Protein AF-A0CGK5-F1 (afdb_monomer_lite)

Organism: Paramecium tetraurelia (NCBI:txid5888)

pLDDT: mean 77.81, std 13.16, range [43.47, 93.69]

Secondary structure (DSSP, 8-state):
--HHHHHHHHB-GGGGGGGTTHHHH--HHHHHHHHHHHHHHHTTT-PPPPPPPHHHHHHHHHHTT---HHHHHHHHHHHHH--HHHHHTSGGGGGSPPS--GGGTS-GGGSGGGTTB-HHHHHHHHHHHHT---HHHHHHHHHHHHHHHHHHHHHS----HHHHH--SS--HHHHS---HHHHHHHHHTTS--HHHHHHHHHHHHHHHHHHHHHHTSHHHHHHHHHTT----

Sequence (232 aa):
MEPFAILTNIIKPEYLNYYRDWIYIASEKEARGLQLIGAIYKHKGRKLFRAKPPTVQLQELTDQQELDFKKAEEMHRKNQTSTTYGTEFGYLQKLLKPQNNVFKFKKCSELEFAQPLNDLAKLFLDNWIEMNDELEFQELVLNCLRALFSRFKAQLVPKTEMKVKYEYKPDWKLSNPIRVDKAGTDINAYKTNYNAIFKQRLKQEQIKQKIAELDGTDFAKALTIHKSFKIN

Foldseek 3Di:
DDLLVLCVQWFDPVCSVLCPCVCVVPDPLLSVLSVLLSVLLVVLLPDADDDDPVVVVVVVVVVVVPPDVVVVVVVVVVVVVDDPCCCPPNPVVVVDDDPDDPLVPDQPVVDLLCVRTDPSSSSSRRSNSVVPHDPSSVVSNVVNSVSSSVSVVVPPDDDPPCRVPDPVPPPPVVPPPPPPVVVVVVVVVPPDPVVVVVVVVVVVVVVVVVVVVVCPDVVVVVVVVVVPDPDD

Structure (mmCIF, N/CA/C/O backbone):
data_AF-A0CGK5-F1
#
_entry.id   AF-A0CGK5-F1
#
loop_
_atom_site.group_PDB
_atom_site.id
_atom_site.type_symbol
_atom_site.label_atom_id
_atom_site.label_alt_id
_atom_site.label_comp_id
_atom_site.label_asym_id
_atom_site.label_entity_id
_atom_site.label_seq_id
_atom_site.pdbx_PDB_ins_code
_atom_site.Cartn_x
_atom_site.Cartn_y
_atom_site.Cartn_z
_atom_site.occupancy
_atom_site.B_iso_or_equiv
_atom_site.auth_seq_id
_atom_site.auth_comp_id
_atom_site.auth_asym_id
_atom_site.auth_atom_id
_atom_site.pdbx_PDB_model_num
ATOM 1 N N . MET A 1 1 ? 20.507 -6.221 0.824 1.00 59.53 1 MET A N 1
ATOM 2 C CA . MET A 1 1 ? 19.973 -6.739 -0.454 1.00 59.53 1 MET A CA 1
ATOM 3 C C . MET A 1 1 ? 19.802 -5.520 -1.332 1.00 59.53 1 MET A C 1
ATOM 5 O O . MET A 1 1 ? 19.186 -4.572 -0.860 1.00 59.53 1 MET A O 1
ATOM 9 N N . GLU A 1 2 ? 20.421 -5.500 -2.510 1.00 82.81 2 GLU A N 1
ATOM 10 C CA . GLU A 1 2 ? 20.390 -4.329 -3.395 1.00 82.81 2 GLU A CA 1
ATOM 11 C C . GLU A 1 2 ? 18.939 -3.932 -3.736 1.00 82.81 2 GLU A C 1
ATOM 13 O O . GLU A 1 2 ? 18.150 -4.821 -4.082 1.00 82.81 2 GLU A O 1
ATOM 18 N N . PRO A 1 3 ? 18.556 -2.638 -3.661 1.00 83.06 3 PRO A N 1
ATOM 19 C CA . PRO A 1 3 ? 17.186 -2.184 -3.929 1.00 83.06 3 PRO A CA 1
ATOM 20 C C . PRO A 1 3 ? 16.651 -2.635 -5.294 1.00 83.06 3 PRO A C 1
ATOM 22 O O . PRO A 1 3 ? 15.498 -3.047 -5.417 1.00 83.06 3 PRO A O 1
ATOM 25 N N . PHE A 1 4 ? 17.512 -2.644 -6.313 1.00 86.50 4 PHE A N 1
ATOM 26 C CA . PHE A 1 4 ? 17.148 -3.081 -7.661 1.00 86.50 4 PHE A CA 1
ATOM 27 C C . PHE A 1 4 ? 16.850 -4.587 -7.746 1.00 86.50 4 PHE A C 1
ATOM 29 O O . PHE A 1 4 ? 15.922 -5.009 -8.440 1.00 86.50 4 PHE A O 1
ATOM 36 N N . ALA A 1 5 ? 17.581 -5.410 -6.989 1.00 88.75 5 ALA A N 1
ATOM 37 C CA . ALA A 1 5 ? 17.328 -6.848 -6.921 1.00 88.75 5 ALA A CA 1
ATOM 38 C C . ALA A 1 5 ? 15.973 -7.147 -6.261 1.00 88.75 5 ALA A C 1
ATOM 40 O O . ALA A 1 5 ? 15.260 -8.057 -6.681 1.00 88.75 5 ALA A O 1
ATOM 41 N N . ILE A 1 6 ? 15.590 -6.355 -5.254 1.00 89.25 6 ILE A N 1
ATOM 42 C CA . I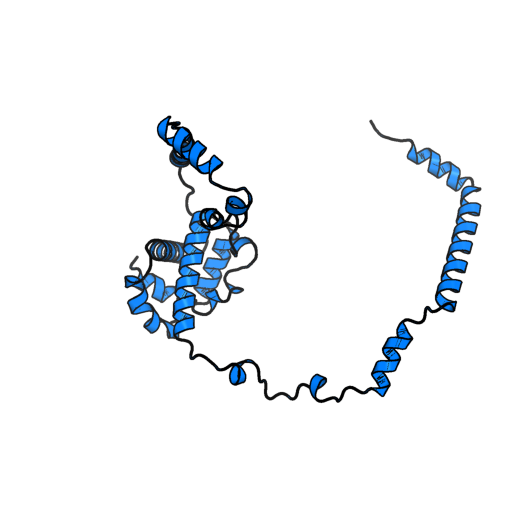LE A 1 6 ? 14.279 -6.455 -4.604 1.00 89.25 6 ILE A CA 1
ATOM 43 C C . ILE A 1 6 ? 13.163 -6.147 -5.615 1.00 89.25 6 ILE A C 1
ATOM 45 O O . ILE A 1 6 ? 12.243 -6.950 -5.765 1.00 89.25 6 ILE A O 1
ATOM 49 N N . LEU A 1 7 ? 13.277 -5.042 -6.362 1.00 89.50 7 LEU A N 1
ATOM 50 C CA . LEU A 1 7 ? 12.295 -4.659 -7.386 1.00 89.50 7 LEU A CA 1
ATOM 51 C C . LEU A 1 7 ? 12.143 -5.723 -8.478 1.00 89.50 7 LEU A C 1
ATOM 53 O O . LEU A 1 7 ? 11.021 -6.035 -8.867 1.00 89.50 7 LEU A O 1
ATOM 57 N N . THR A 1 8 ? 13.250 -6.329 -8.908 1.00 90.56 8 THR A N 1
ATOM 58 C CA . THR A 1 8 ? 13.248 -7.396 -9.924 1.00 90.56 8 THR A CA 1
ATOM 59 C C . THR A 1 8 ? 12.466 -8.633 -9.493 1.00 90.56 8 THR A C 1
ATOM 61 O O . THR A 1 8 ? 11.821 -9.271 -10.318 1.00 90.56 8 THR A O 1
ATOM 64 N N . ASN A 1 9 ?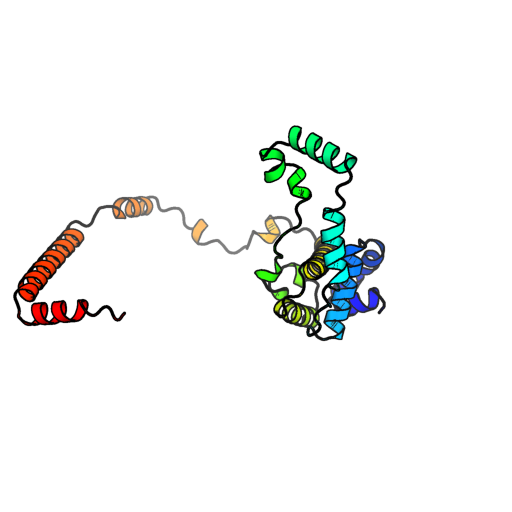 12.471 -8.956 -8.200 1.00 89.81 9 ASN A N 1
ATOM 65 C CA . ASN A 1 9 ? 11.721 -10.097 -7.674 1.00 89.81 9 ASN A CA 1
ATOM 66 C C . ASN A 1 9 ? 10.225 -9.799 -7.482 1.00 89.81 9 ASN A C 1
ATOM 68 O O . ASN A 1 9 ? 9.397 -10.709 -7.526 1.00 89.81 9 ASN A O 1
ATOM 72 N N . ILE A 1 10 ? 9.882 -8.536 -7.222 1.00 91.62 10 ILE A N 1
ATOM 73 C CA . ILE A 1 10 ? 8.528 -8.122 -6.836 1.00 91.62 10 ILE A CA 1
ATOM 74 C C . ILE A 1 10 ? 7.689 -7.711 -8.045 1.00 91.62 10 ILE A C 1
ATOM 76 O O . ILE A 1 10 ? 6.487 -7.973 -8.067 1.00 91.62 10 ILE A O 1
ATOM 80 N N . ILE A 1 11 ? 8.292 -7.041 -9.024 1.00 92.81 11 ILE A N 1
ATOM 81 C CA . ILE A 1 11 ? 7.598 -6.439 -10.165 1.00 92.81 11 ILE A CA 1
ATOM 82 C C . ILE A 1 11 ? 7.600 -7.414 -11.339 1.00 92.81 11 ILE A C 1
ATOM 84 O O . ILE A 1 11 ? 8.542 -8.181 -11.533 1.00 92.81 11 ILE A O 1
ATOM 88 N N . LYS A 1 12 ? 6.538 -7.385 -12.148 1.00 91.75 12 LYS A N 1
ATOM 89 C CA . LYS A 1 12 ? 6.499 -8.149 -13.398 1.00 91.75 12 LYS A CA 1
ATOM 90 C C . LYS A 1 12 ? 7.636 -7.719 -14.341 1.00 91.75 12 LYS A C 1
ATOM 92 O O . LYS A 1 12 ? 7.884 -6.520 -14.486 1.00 91.75 12 LYS A O 1
ATOM 97 N N . PRO A 1 13 ? 8.286 -8.660 -15.049 1.00 88.75 13 PRO A N 1
ATOM 98 C CA . PRO A 1 13 ? 9.440 -8.354 -15.898 1.00 88.75 13 PRO A CA 1
ATOM 99 C C . PRO A 1 13 ? 9.116 -7.347 -17.014 1.00 88.75 13 PRO A C 1
ATOM 101 O O . PRO A 1 13 ? 9.966 -6.541 -17.378 1.00 88.75 13 PRO A O 1
ATOM 104 N N . GLU A 1 14 ? 7.869 -7.333 -17.493 1.00 89.19 14 GLU A N 1
ATOM 105 C CA . GLU A 1 14 ? 7.349 -6.401 -18.506 1.00 89.19 14 GLU A CA 1
ATOM 106 C C . GLU A 1 14 ? 7.508 -4.926 -18.116 1.00 89.19 14 GLU A C 1
ATOM 108 O O . GLU A 1 14 ? 7.736 -4.073 -18.972 1.00 89.19 14 GLU A O 1
ATOM 113 N N . TYR A 1 15 ? 7.400 -4.615 -16.822 1.00 87.94 15 TYR A N 1
ATOM 114 C CA . TYR A 1 15 ? 7.368 -3.239 -16.327 1.00 87.94 15 TYR A CA 1
ATOM 115 C C . TYR A 1 15 ? 8.693 -2.791 -15.715 1.00 87.94 15 TYR A C 1
ATOM 117 O O . TYR A 1 15 ? 8.834 -1.625 -15.358 1.00 87.94 15 TYR A O 1
ATOM 125 N N . LEU A 1 16 ? 9.685 -3.682 -15.613 1.00 88.19 16 LEU A N 1
ATOM 126 C CA . LEU A 1 16 ? 10.941 -3.437 -14.901 1.00 88.19 16 LEU A CA 1
ATOM 127 C C . LEU A 1 16 ? 11.700 -2.201 -15.414 1.00 88.19 16 LEU A C 1
ATOM 129 O O . LEU A 1 16 ? 12.299 -1.457 -14.636 1.00 88.19 16 LEU A O 1
ATOM 133 N N . ASN A 1 17 ? 11.646 -1.955 -16.725 1.00 87.12 17 ASN A N 1
ATOM 134 C CA . ASN A 1 17 ? 12.317 -0.817 -17.354 1.00 87.12 17 ASN A CA 1
ATOM 135 C C . ASN A 1 17 ? 11.833 0.536 -16.806 1.00 87.12 17 ASN A C 1
ATOM 137 O O . ASN A 1 17 ? 12.614 1.482 -16.773 1.00 87.12 17 ASN A O 1
ATOM 141 N N . TYR A 1 18 ? 10.591 0.611 -16.321 1.00 85.94 18 TYR A N 1
ATOM 142 C CA . TYR A 1 18 ? 9.975 1.833 -15.798 1.00 85.94 18 TYR A CA 1
ATOM 143 C C . TYR A 1 18 ? 10.392 2.188 -14.366 1.00 85.94 18 TYR A C 1
ATOM 145 O O . TYR A 1 18 ? 9.991 3.234 -13.865 1.00 85.94 18 TYR A O 1
ATOM 153 N N . TYR A 1 19 ? 11.155 1.319 -13.699 1.00 88.94 19 TYR A N 1
ATOM 154 C CA . TYR A 1 19 ? 11.535 1.482 -12.292 1.00 88.94 19 TYR A CA 1
ATOM 155 C C . TYR A 1 19 ? 13.036 1.713 -12.086 1.00 88.94 19 TYR A C 1
ATOM 157 O O . TYR A 1 19 ? 13.492 1.776 -10.944 1.00 88.94 19 TYR A O 1
ATOM 165 N N . ARG A 1 20 ? 13.823 1.841 -13.164 1.00 85.38 20 ARG A N 1
ATOM 166 C CA . ARG A 1 20 ? 15.280 2.051 -13.075 1.00 85.38 20 ARG A CA 1
ATOM 167 C C . ARG A 1 20 ? 15.641 3.373 -12.393 1.00 85.38 20 ARG A C 1
ATOM 169 O O . ARG A 1 20 ? 16.567 3.416 -11.594 1.00 85.38 20 ARG A O 1
ATOM 176 N N . ASP A 1 21 ? 14.901 4.430 -12.702 1.00 87.75 21 ASP A N 1
ATOM 177 C CA . ASP A 1 21 ? 15.052 5.774 -12.137 1.00 87.75 21 ASP A CA 1
ATOM 178 C C . ASP A 1 21 ? 14.377 5.918 -10.764 1.00 87.75 21 ASP A C 1
ATOM 180 O O . ASP A 1 21 ? 14.805 6.730 -9.944 1.00 87.75 21 ASP A O 1
ATOM 184 N N . TRP A 1 22 ? 13.352 5.105 -10.482 1.00 88.62 22 TRP A N 1
ATOM 185 C CA . TRP A 1 22 ? 12.572 5.184 -9.244 1.00 88.62 22 TRP A CA 1
ATOM 186 C C . TRP A 1 22 ? 13.435 5.081 -7.984 1.00 88.62 22 TRP A C 1
ATOM 188 O O . TRP A 1 22 ? 13.184 5.807 -7.029 1.00 88.62 22 TRP A O 1
ATOM 198 N N . ILE A 1 23 ? 14.483 4.251 -7.993 1.00 85.31 23 ILE A N 1
ATOM 199 C CA . ILE A 1 23 ? 15.387 4.075 -6.842 1.00 85.31 23 ILE A CA 1
ATOM 200 C C . ILE A 1 23 ? 16.026 5.402 -6.410 1.00 85.31 23 ILE A C 1
ATOM 202 O O . ILE A 1 23 ? 16.209 5.625 -5.218 1.00 85.31 23 ILE A O 1
ATOM 206 N N . TYR A 1 24 ? 16.340 6.283 -7.361 1.00 86.94 24 TYR A N 1
ATOM 207 C CA . TYR A 1 24 ? 16.986 7.568 -7.086 1.00 86.94 24 TYR A CA 1
ATOM 208 C C . TYR A 1 24 ? 15.996 8.656 -6.666 1.00 86.94 24 TYR A C 1
ATOM 210 O O . TYR A 1 24 ? 16.386 9.634 -6.037 1.00 86.94 24 TYR A O 1
ATOM 218 N N . ILE A 1 25 ? 14.722 8.498 -7.030 1.00 88.50 25 ILE A N 1
ATOM 219 C CA . ILE A 1 25 ? 13.664 9.489 -6.785 1.00 88.50 25 ILE A CA 1
ATOM 220 C C . ILE A 1 25 ? 12.851 9.135 -5.529 1.00 88.50 25 ILE A C 1
ATOM 222 O O . ILE A 1 25 ? 12.156 9.990 -4.982 1.00 88.50 25 ILE A O 1
ATOM 226 N N . ALA A 1 26 ? 12.922 7.882 -5.074 1.00 88.44 26 ALA A N 1
ATOM 227 C CA . ALA A 1 26 ? 12.152 7.383 -3.948 1.00 88.44 26 ALA A CA 1
ATOM 228 C C . ALA A 1 26 ? 12.419 8.187 -2.668 1.00 88.44 26 ALA A C 1
ATOM 230 O O . ALA A 1 26 ? 13.562 8.450 -2.288 1.00 88.44 26 ALA A O 1
ATOM 231 N N . SER A 1 27 ? 11.341 8.533 -1.964 1.00 91.00 27 SER A N 1
ATOM 232 C CA . SER A 1 27 ? 11.434 9.134 -0.634 1.00 91.00 27 SER A CA 1
ATOM 233 C C . SER A 1 27 ? 12.058 8.146 0.355 1.00 91.00 27 SER A C 1
ATOM 235 O O . SER A 1 27 ? 11.911 6.932 0.216 1.00 91.00 27 SER A O 1
ATOM 237 N N . GLU A 1 28 ? 12.680 8.642 1.425 1.00 89.50 28 GLU A N 1
ATOM 238 C CA . GLU A 1 28 ? 13.256 7.793 2.474 1.00 89.50 28 GLU A CA 1
ATOM 239 C C . GLU A 1 28 ? 12.236 6.780 3.031 1.00 89.50 28 GLU A C 1
ATOM 241 O O . GLU A 1 28 ? 12.553 5.607 3.241 1.00 89.50 28 GLU A O 1
ATOM 246 N N . LYS A 1 29 ? 10.976 7.202 3.200 1.00 88.94 29 LYS A N 1
ATOM 247 C CA . LYS A 1 29 ? 9.885 6.322 3.650 1.00 88.94 29 LYS A CA 1
ATOM 248 C C . LYS A 1 29 ? 9.579 5.215 2.639 1.00 88.94 29 LYS A C 1
ATOM 250 O O . LYS A 1 29 ? 9.329 4.078 3.030 1.00 88.94 29 LYS A O 1
ATOM 255 N N . GLU A 1 30 ? 9.618 5.533 1.349 1.00 90.56 30 GLU A N 1
ATOM 256 C CA . GLU A 1 30 ? 9.364 4.583 0.262 1.00 90.56 30 GLU A CA 1
ATOM 257 C C . GLU A 1 30 ? 10.518 3.587 0.117 1.00 90.56 30 GLU A C 1
ATOM 259 O O . GLU A 1 30 ? 10.277 2.394 -0.061 1.00 90.56 30 GLU A O 1
ATOM 264 N N . ALA A 1 31 ? 11.761 4.052 0.266 1.00 90.69 31 ALA A N 1
ATOM 265 C CA . ALA A 1 31 ? 12.952 3.211 0.263 1.00 90.69 31 ALA A CA 1
ATOM 266 C C . ALA A 1 31 ? 12.957 2.230 1.448 1.00 90.69 31 ALA A C 1
ATOM 268 O O . ALA A 1 31 ? 13.212 1.036 1.266 1.00 90.69 31 ALA A O 1
ATOM 269 N N . ARG A 1 32 ? 12.597 2.697 2.654 1.00 90.81 32 ARG A N 1
ATOM 270 C CA . ARG A 1 32 ? 12.391 1.829 3.828 1.00 90.81 32 ARG A CA 1
ATOM 271 C C . ARG A 1 32 ? 11.257 0.829 3.591 1.00 90.81 32 ARG A C 1
ATOM 273 O O . ARG A 1 32 ? 11.418 -0.355 3.880 1.00 90.81 32 ARG A O 1
ATOM 280 N N . GLY A 1 33 ? 10.145 1.272 3.001 1.00 91.38 33 GLY A N 1
ATOM 281 C CA . GLY A 1 33 ? 9.045 0.396 2.594 1.00 91.38 33 GLY A CA 1
ATOM 282 C C . GLY A 1 33 ? 9.494 -0.705 1.629 1.00 91.38 33 GLY A C 1
ATOM 283 O O . GLY A 1 33 ? 9.161 -1.869 1.835 1.00 91.38 33 GLY A O 1
ATOM 284 N N . LEU A 1 34 ? 10.333 -0.384 0.639 1.00 92.50 34 LEU A N 1
ATOM 285 C CA . LEU A 1 34 ? 10.880 -1.376 -0.292 1.00 92.50 34 LEU A CA 1
ATOM 286 C C . LEU A 1 34 ? 11.747 -2.421 0.425 1.00 92.50 34 LEU A C 1
ATOM 288 O O . LEU A 1 34 ? 11.652 -3.612 0.130 1.00 92.50 34 LEU A O 1
ATOM 292 N N . GLN A 1 35 ? 12.571 -2.001 1.387 1.00 91.69 35 GLN A N 1
ATOM 293 C CA . GLN A 1 35 ? 13.373 -2.926 2.193 1.00 91.69 35 GLN A CA 1
ATOM 294 C C . GLN A 1 35 ? 12.497 -3.872 3.023 1.00 91.69 35 GLN A C 1
ATOM 296 O O . GLN A 1 35 ? 12.798 -5.067 3.102 1.00 91.69 35 GLN A O 1
ATOM 301 N N . LEU A 1 36 ? 11.398 -3.366 3.595 1.00 91.62 36 LEU A N 1
ATOM 302 C CA . LEU A 1 36 ? 10.415 -4.190 4.302 1.00 91.62 36 LEU A CA 1
ATOM 303 C C . LEU A 1 36 ? 9.784 -5.213 3.357 1.00 91.62 36 LEU A C 1
ATOM 305 O O . LEU A 1 36 ? 9.778 -6.398 3.681 1.00 91.62 36 LEU A O 1
ATOM 309 N N . ILE A 1 37 ? 9.351 -4.803 2.161 1.00 91.94 37 ILE A N 1
ATOM 310 C CA . ILE A 1 37 ? 8.798 -5.735 1.166 1.00 91.94 37 ILE A CA 1
ATOM 311 C C . ILE A 1 37 ? 9.845 -6.783 0.760 1.00 91.94 37 ILE A C 1
ATOM 313 O O . ILE A 1 37 ? 9.531 -7.969 0.678 1.00 91.94 37 ILE A O 1
ATOM 317 N N . GLY A 1 38 ? 11.112 -6.394 0.589 1.00 90.81 38 GLY A N 1
ATOM 318 C CA . GLY A 1 38 ? 12.206 -7.334 0.335 1.00 90.81 38 GLY A CA 1
ATOM 319 C C . GLY A 1 38 ? 12.390 -8.360 1.461 1.00 90.81 38 GLY A C 1
ATOM 320 O O . GLY A 1 38 ? 12.605 -9.546 1.201 1.00 90.81 38 GLY A O 1
ATOM 321 N N . ALA A 1 39 ? 12.250 -7.939 2.720 1.00 90.62 39 ALA A N 1
ATOM 322 C CA . ALA A 1 39 ? 12.271 -8.845 3.864 1.00 90.62 39 ALA A CA 1
ATOM 323 C C . ALA A 1 39 ? 11.030 -9.756 3.905 1.00 90.62 39 ALA A C 1
ATOM 325 O O . ALA A 1 39 ? 11.180 -10.958 4.134 1.00 90.62 39 ALA A O 1
ATOM 326 N N . ILE A 1 40 ? 9.835 -9.229 3.627 1.00 90.75 40 ILE A N 1
ATOM 327 C CA . ILE A 1 40 ? 8.595 -10.015 3.510 1.00 90.75 40 ILE A CA 1
ATOM 328 C C . ILE A 1 40 ? 8.774 -11.105 2.450 1.00 90.75 40 ILE A C 1
ATOM 330 O O . ILE A 1 40 ? 8.513 -12.278 2.721 1.00 90.75 40 ILE A O 1
ATOM 334 N N . TYR A 1 41 ? 9.305 -10.744 1.281 1.00 90.81 41 TYR A N 1
ATOM 335 C CA . TYR A 1 41 ? 9.561 -11.668 0.181 1.00 90.81 41 TYR A CA 1
ATOM 336 C C . TYR A 1 41 ? 10.574 -12.754 0.569 1.00 90.81 41 TYR A C 1
ATOM 338 O O . TYR A 1 41 ? 10.317 -13.944 0.388 1.00 90.81 41 TYR A O 1
ATOM 346 N N . LYS A 1 42 ? 11.698 -12.372 1.196 1.00 91.19 42 LYS A N 1
ATOM 347 C CA . LYS A 1 42 ? 12.721 -13.315 1.684 1.00 91.19 42 LYS A CA 1
ATOM 348 C C . LYS A 1 42 ? 12.149 -14.338 2.671 1.00 91.19 42 LYS A C 1
ATOM 350 O O . LYS A 1 42 ? 12.538 -15.503 2.649 1.00 91.19 42 LYS A O 1
ATOM 355 N N . HIS A 1 43 ? 11.233 -13.905 3.534 1.00 90.88 43 HIS A N 1
ATOM 356 C CA . HIS A 1 43 ? 10.602 -14.744 4.551 1.00 90.88 43 HIS A CA 1
ATOM 357 C C . HIS A 1 43 ? 9.237 -15.310 4.117 1.00 90.88 43 HIS A C 1
ATOM 359 O O . HIS A 1 43 ? 8.504 -15.826 4.961 1.00 90.88 43 HIS A O 1
ATOM 365 N N . LYS A 1 44 ? 8.894 -15.239 2.820 1.00 88.75 44 LYS A N 1
ATOM 366 C CA . LYS A 1 44 ? 7.649 -15.775 2.234 1.00 88.75 44 LYS A CA 1
ATOM 367 C C . LYS A 1 44 ? 6.371 -15.306 2.949 1.00 88.75 44 LYS A C 1
ATOM 369 O O . LYS A 1 44 ? 5.417 -16.071 3.083 1.00 88.75 44 LYS A O 1
ATOM 374 N N . GLY A 1 45 ? 6.370 -14.075 3.460 1.00 82.62 45 GLY A N 1
ATOM 375 C CA . GLY A 1 45 ? 5.223 -13.503 4.168 1.00 82.62 45 GLY A CA 1
ATOM 376 C C . GLY A 1 45 ? 5.006 -14.010 5.594 1.00 82.62 45 GLY A C 1
ATOM 377 O O . GLY A 1 45 ? 3.905 -13.876 6.096 1.00 82.62 45 GLY A O 1
ATOM 378 N N . ARG A 1 46 ? 6.016 -14.606 6.252 1.00 86.06 46 ARG A N 1
ATOM 379 C CA . ARG A 1 46 ? 5.895 -15.172 7.620 1.00 86.06 46 ARG A CA 1
ATOM 380 C C . ARG A 1 46 ? 6.656 -14.411 8.706 1.00 86.06 46 ARG A C 1
ATOM 382 O O . ARG A 1 46 ? 6.815 -14.906 9.818 1.00 86.06 46 ARG A O 1
ATOM 389 N N . LYS A 1 47 ? 7.213 -13.246 8.377 1.00 82.19 47 LYS A N 1
ATOM 390 C CA . LYS A 1 47 ? 7.981 -12.436 9.324 1.00 82.19 47 LYS A CA 1
ATOM 391 C C . LYS A 1 47 ? 7.156 -11.265 9.839 1.00 82.19 47 LYS A C 1
ATOM 393 O O . LYS A 1 47 ? 6.803 -10.395 9.053 1.00 82.19 47 LYS A O 1
ATOM 398 N N . LEU A 1 48 ? 6.943 -11.240 11.149 1.00 81.56 48 LEU A N 1
ATOM 399 C CA . LEU A 1 48 ? 6.534 -10.046 11.880 1.00 81.56 48 LEU A CA 1
ATOM 400 C C . LEU A 1 48 ? 7.765 -9.187 12.167 1.00 81.56 48 LEU A C 1
ATOM 402 O O . LEU A 1 48 ? 8.825 -9.700 12.558 1.00 81.56 48 LEU A O 1
ATOM 406 N N . PHE A 1 49 ? 7.646 -7.888 11.936 1.00 82.12 49 PHE A N 1
ATOM 407 C CA . PHE A 1 49 ? 8.670 -6.934 12.319 1.00 82.12 49 PHE A CA 1
ATOM 408 C C . PHE A 1 49 ? 8.558 -6.662 13.823 1.00 82.12 49 PHE A C 1
ATOM 410 O O . PHE A 1 49 ? 7.485 -6.700 14.417 1.00 82.12 49 PHE A O 1
ATOM 417 N N . ARG A 1 50 ? 9.707 -6.511 14.494 1.00 75.56 50 ARG A N 1
ATOM 418 C CA . ARG A 1 50 ? 9.713 -6.305 15.946 1.00 75.56 50 ARG A CA 1
ATOM 419 C C . ARG A 1 50 ? 9.161 -4.915 16.237 1.00 75.56 50 ARG A C 1
ATOM 421 O O . ARG A 1 50 ? 9.700 -3.944 15.711 1.00 75.56 50 ARG A O 1
ATOM 428 N N . ALA A 1 51 ? 8.162 -4.852 17.112 1.00 67.62 51 ALA A N 1
ATOM 429 C CA . ALA A 1 51 ? 7.712 -3.601 17.700 1.00 67.62 51 ALA A CA 1
ATOM 430 C C . ALA A 1 51 ? 8.885 -2.8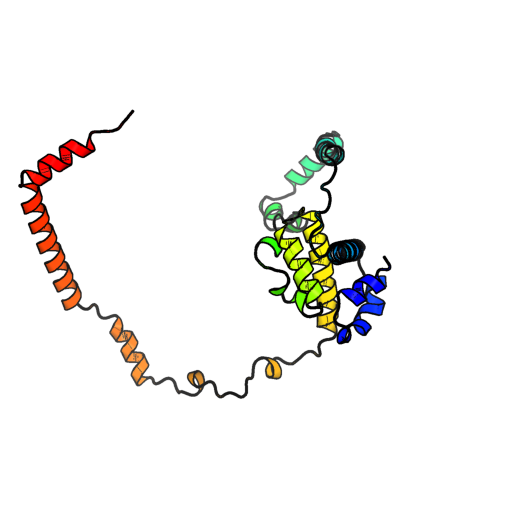82 18.383 1.00 67.62 51 ALA A C 1
ATOM 432 O O . ALA A 1 51 ? 9.847 -3.523 18.839 1.00 67.62 51 ALA A O 1
ATOM 433 N N . LYS A 1 52 ? 8.807 -1.549 18.451 1.00 70.56 52 LYS A N 1
ATOM 434 C CA . LYS A 1 52 ? 9.790 -0.737 19.182 1.00 70.56 52 LYS A CA 1
ATOM 435 C C . LYS A 1 52 ? 9.967 -1.300 20.601 1.00 70.56 52 LYS A C 1
ATOM 437 O O . LYS A 1 52 ? 8.973 -1.655 21.238 1.00 70.56 52 LYS A O 1
ATOM 442 N N . PRO A 1 53 ? 11.207 -1.408 21.111 1.00 70.38 53 PRO A N 1
ATOM 443 C CA . PRO A 1 53 ? 11.421 -1.902 22.462 1.00 70.38 53 PRO A CA 1
ATOM 444 C C . PRO A 1 53 ? 10.692 -0.998 23.474 1.00 70.38 53 PRO A C 1
ATOM 446 O O . PRO A 1 53 ? 10.596 0.212 23.241 1.00 70.38 53 PRO A O 1
ATOM 449 N N . PRO A 1 54 ? 10.216 -1.552 24.606 1.00 65.31 54 PRO A N 1
ATOM 450 C CA . PRO A 1 54 ? 9.412 -0.816 25.587 1.00 65.31 54 PRO A CA 1
ATOM 451 C C . PRO A 1 54 ? 10.072 0.479 26.070 1.00 65.31 54 PRO A C 1
ATOM 453 O O . PRO A 1 54 ? 9.393 1.458 26.348 1.00 65.31 54 PRO A O 1
ATOM 456 N N . THR A 1 55 ? 11.404 0.516 26.114 1.00 67.81 55 THR A N 1
ATOM 457 C CA . THR A 1 55 ? 12.204 1.695 26.466 1.00 67.81 55 THR A CA 1
ATOM 458 C C . THR A 1 55 ? 11.988 2.887 25.537 1.00 67.81 55 THR A C 1
ATOM 460 O O . THR A 1 55 ? 11.937 4.012 26.019 1.00 67.81 55 THR A O 1
ATOM 463 N N . VAL A 1 56 ? 11.821 2.664 24.231 1.00 64.19 56 VAL A N 1
ATOM 464 C CA . VAL A 1 56 ? 11.591 3.742 23.251 1.00 64.19 56 VAL A CA 1
ATOM 465 C C . VAL A 1 56 ? 10.144 4.227 23.313 1.00 64.19 56 VAL A C 1
ATOM 467 O O . VAL A 1 56 ? 9.893 5.421 23.223 1.00 64.19 56 VAL A O 1
ATOM 470 N N . GLN A 1 57 ? 9.190 3.319 23.538 1.00 62.91 57 GLN A N 1
ATOM 471 C CA . GLN A 1 57 ? 7.784 3.689 23.750 1.00 62.91 57 GLN A CA 1
ATOM 472 C C . GLN A 1 57 ? 7.609 4.506 25.037 1.00 62.91 57 GLN A C 1
ATOM 474 O O . GLN A 1 57 ? 6.878 5.492 25.056 1.00 62.91 57 GLN A O 1
ATOM 479 N N . LEU A 1 58 ? 8.319 4.122 26.103 1.00 62.06 58 LEU A N 1
ATOM 480 C CA . LEU A 1 58 ? 8.370 4.877 27.351 1.00 62.06 58 LEU A CA 1
ATOM 481 C C . LEU A 1 58 ? 9.042 6.236 27.151 1.00 62.06 58 LEU A C 1
ATOM 483 O O . LEU A 1 58 ? 8.518 7.216 27.650 1.00 62.06 58 LEU A O 1
ATOM 487 N N . GLN A 1 59 ? 10.140 6.334 26.396 1.00 65.00 59 GLN A N 1
ATOM 488 C CA . GLN A 1 59 ? 10.739 7.631 26.055 1.00 65.00 59 GLN A CA 1
ATOM 489 C C . GLN A 1 59 ? 9.781 8.528 25.270 1.00 65.00 59 GLN A C 1
ATOM 491 O O . GLN A 1 59 ? 9.633 9.678 25.640 1.00 65.00 59 GLN A O 1
ATOM 496 N N . GLU A 1 60 ? 9.055 8.021 24.270 1.00 65.62 60 GLU A N 1
ATOM 497 C CA . GLU A 1 60 ? 8.061 8.828 23.542 1.00 65.62 60 GLU A CA 1
ATOM 498 C C . GLU A 1 60 ? 6.925 9.335 24.461 1.00 65.62 60 GLU A C 1
ATOM 500 O O . GLU A 1 60 ? 6.403 10.429 24.246 1.00 65.62 60 GLU A O 1
ATOM 505 N N . LEU A 1 61 ? 6.552 8.570 25.495 1.00 63.38 61 LEU A N 1
ATOM 506 C CA . LEU A 1 61 ? 5.593 8.988 26.529 1.00 63.38 61 LEU A CA 1
ATOM 507 C C . LEU A 1 61 ? 6.198 10.006 27.510 1.00 63.38 61 LEU A C 1
ATOM 509 O O . LEU A 1 61 ? 5.516 10.947 27.912 1.00 63.38 61 LEU A O 1
ATOM 513 N N . THR A 1 62 ? 7.466 9.840 27.882 1.00 60.94 62 THR A N 1
ATOM 514 C CA . THR A 1 62 ? 8.178 10.729 28.813 1.00 60.94 62 THR A CA 1
ATOM 515 C C . THR A 1 62 ? 8.593 12.045 28.145 1.00 60.94 62 THR A C 1
ATOM 517 O O . THR A 1 62 ? 8.474 13.097 28.761 1.00 60.94 62 THR A O 1
ATOM 520 N N . ASP A 1 63 ? 8.963 12.033 26.862 1.00 58.81 63 ASP A N 1
ATOM 521 C CA . ASP A 1 63 ? 9.267 13.220 26.045 1.00 58.81 63 ASP A CA 1
ATOM 522 C C . ASP A 1 63 ? 8.022 14.105 25.842 1.00 58.81 63 ASP A C 1
ATOM 524 O O . ASP A 1 63 ? 8.129 15.318 25.647 1.00 58.81 63 ASP A O 1
ATOM 528 N N . GLN A 1 64 ? 6.818 13.520 25.914 1.00 58.19 64 GLN A N 1
ATOM 529 C CA . GLN A 1 64 ? 5.561 14.276 25.988 1.00 58.19 64 GLN A CA 1
ATOM 530 C C . GLN A 1 64 ? 5.337 14.920 27.365 1.00 58.19 64 GLN A C 1
ATOM 532 O O . GLN A 1 64 ? 4.567 15.875 27.468 1.00 58.19 64 GLN A O 1
ATOM 537 N N . GLN A 1 65 ? 5.991 14.410 28.411 1.00 57.31 65 GLN A N 1
ATOM 538 C CA . GLN A 1 65 ? 5.854 14.854 29.800 1.00 57.31 65 GLN A CA 1
ATOM 539 C C . GLN A 1 65 ? 6.976 15.774 30.287 1.00 57.31 65 GLN A C 1
ATOM 541 O O . GLN A 1 65 ? 6.842 16.323 31.382 1.00 57.31 65 GLN A O 1
ATOM 546 N N . GLU A 1 66 ? 8.037 16.014 29.509 1.00 58.00 66 GLU A N 1
ATOM 547 C CA . GLU A 1 66 ? 8.973 17.107 29.794 1.00 58.00 66 GLU A CA 1
ATOM 548 C C . GLU A 1 66 ? 8.269 18.458 29.574 1.00 58.00 66 GLU A C 1
ATOM 550 O O . GLU A 1 66 ? 8.337 19.100 28.521 1.00 58.00 66 GLU A O 1
ATOM 555 N N . LEU A 1 67 ? 7.518 18.858 30.601 1.00 62.03 67 LEU A N 1
ATOM 556 C CA . LEU A 1 67 ? 6.784 20.106 30.729 1.00 62.03 67 LEU A CA 1
ATOM 557 C C . LEU A 1 67 ? 7.773 21.257 30.933 1.00 62.03 67 LEU A C 1
ATOM 559 O O . LEU A 1 67 ? 7.931 21.789 32.029 1.00 62.03 67 LEU A O 1
ATOM 563 N N . ASP A 1 68 ? 8.446 21.648 29.857 1.00 78.94 68 ASP A N 1
ATOM 564 C CA . ASP A 1 68 ? 9.133 22.932 29.806 1.00 78.94 68 ASP A CA 1
ATOM 565 C C . ASP A 1 68 ? 8.079 24.054 29.852 1.00 78.94 68 ASP A C 1
ATOM 567 O O . ASP A 1 68 ? 7.130 24.074 29.057 1.00 78.94 68 ASP A O 1
ATOM 571 N N . PHE A 1 69 ? 8.237 24.999 30.783 1.00 77.62 69 PHE A N 1
ATOM 572 C CA . PHE A 1 69 ? 7.314 26.121 30.988 1.00 77.62 69 PHE A CA 1
ATOM 573 C C . PHE A 1 69 ? 7.077 26.902 29.688 1.00 77.62 69 PHE A C 1
ATOM 575 O O . PHE A 1 69 ? 5.951 27.312 29.401 1.00 77.62 69 PHE A O 1
ATOM 582 N N . LYS A 1 70 ? 8.117 27.033 28.853 1.00 82.06 70 LYS A N 1
ATOM 583 C CA . LYS A 1 70 ? 8.025 27.699 27.545 1.00 82.06 70 LYS A CA 1
ATOM 584 C C . LYS A 1 70 ? 7.133 26.947 26.557 1.00 82.06 70 LYS A C 1
ATOM 586 O O . LYS A 1 70 ? 6.322 27.565 25.872 1.00 82.06 70 LYS A O 1
ATOM 591 N N . LYS A 1 71 ? 7.237 25.614 26.501 1.00 78.56 71 LYS A N 1
ATOM 592 C CA . LYS A 1 71 ? 6.372 24.773 25.652 1.00 78.56 71 LYS A CA 1
ATOM 593 C C . LYS A 1 71 ? 4.916 24.823 26.113 1.00 78.56 71 LYS A C 1
ATOM 595 O O . LYS A 1 71 ? 4.015 24.840 25.275 1.00 78.56 71 LYS A O 1
ATOM 600 N N . ALA A 1 72 ? 4.679 24.857 27.425 1.00 79.38 72 ALA A N 1
ATOM 601 C CA . ALA A 1 72 ? 3.334 24.968 27.983 1.00 79.38 72 ALA A CA 1
ATOM 602 C C . ALA A 1 72 ? 2.678 26.316 27.630 1.00 79.38 72 ALA A C 1
ATOM 604 O O . ALA A 1 72 ? 1.520 26.347 27.210 1.00 79.38 72 ALA A O 1
ATOM 605 N N . GLU A 1 73 ? 3.429 27.417 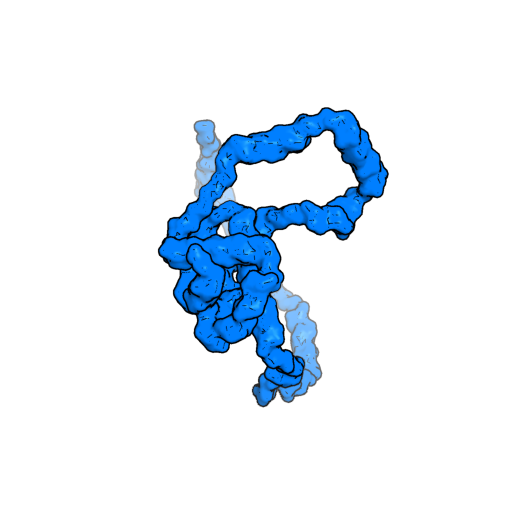27.723 1.00 82.88 73 GLU A N 1
ATOM 606 C CA . GLU A 1 73 ? 2.973 28.750 27.314 1.00 82.88 73 GLU A CA 1
ATOM 607 C C . GLU A 1 73 ? 2.664 28.814 25.808 1.00 82.88 73 GLU A C 1
ATOM 609 O O . GLU A 1 73 ? 1.617 29.324 25.399 1.00 82.88 73 GLU A O 1
ATOM 614 N N . GLU A 1 74 ? 3.526 28.231 24.971 1.00 82.50 74 GLU A N 1
ATOM 615 C CA . GLU A 1 74 ? 3.321 28.170 23.523 1.00 82.50 74 GLU A CA 1
ATOM 616 C C . GLU A 1 74 ? 2.074 27.350 23.149 1.00 82.50 74 GLU A C 1
ATOM 618 O O . GLU A 1 74 ? 1.256 27.793 22.336 1.00 82.50 74 GLU A O 1
ATOM 623 N N . MET A 1 75 ? 1.876 26.190 23.785 1.00 80.69 75 MET A N 1
ATOM 624 C CA . MET A 1 75 ? 0.670 25.366 23.633 1.00 80.69 75 MET A CA 1
ATOM 625 C C . MET A 1 75 ? -0.589 26.116 24.070 1.00 80.69 75 MET A C 1
ATOM 627 O O . MET A 1 75 ? -1.600 26.078 23.370 1.00 80.69 75 MET A O 1
ATOM 631 N N . HIS A 1 76 ? -0.535 26.848 25.183 1.00 82.38 76 HIS A N 1
ATOM 632 C CA . HIS A 1 76 ? -1.660 27.649 25.656 1.00 82.38 76 HIS A CA 1
ATOM 633 C C . HIS A 1 76 ? -2.016 28.768 24.666 1.00 82.38 76 HIS A C 1
ATOM 635 O O . HIS A 1 76 ? -3.181 28.921 24.295 1.00 82.38 76 HIS A O 1
ATOM 641 N N . ARG A 1 77 ? -1.018 29.492 24.141 1.00 83.12 77 ARG A N 1
ATOM 642 C CA . ARG A 1 77 ? -1.231 30.520 23.109 1.00 83.12 77 ARG A CA 1
ATOM 643 C C . ARG A 1 77 ? -1.803 29.925 21.819 1.00 83.12 77 ARG A C 1
ATOM 645 O O . ARG A 1 77 ? -2.688 30.510 21.190 1.00 83.12 77 ARG A O 1
ATOM 652 N N . LYS A 1 78 ? -1.327 28.741 21.426 1.00 81.75 78 LYS A N 1
ATOM 653 C CA . LYS A 1 78 ? -1.846 27.990 20.277 1.00 81.75 78 LYS A CA 1
ATOM 654 C C . LYS A 1 78 ? -3.297 27.555 20.493 1.00 81.75 78 LYS A C 1
ATOM 656 O O . LYS A 1 78 ? -4.101 27.669 19.574 1.00 81.75 78 LYS A O 1
ATOM 661 N N . ASN A 1 79 ? -3.667 27.137 21.700 1.00 80.25 79 ASN A N 1
ATOM 662 C CA . ASN A 1 79 ? -5.041 26.750 22.027 1.00 80.25 79 ASN A CA 1
ATOM 663 C C . ASN A 1 79 ? -5.999 27.949 22.042 1.00 80.25 79 ASN A C 1
ATOM 665 O O . ASN A 1 79 ? -7.138 27.809 21.623 1.00 80.25 79 ASN A O 1
ATOM 669 N N . GLN A 1 80 ? -5.541 29.141 22.439 1.00 83.94 80 GLN A N 1
ATOM 670 C CA . GLN A 1 80 ? -6.359 30.363 22.366 1.00 83.94 80 GLN A CA 1
ATOM 671 C C . GLN A 1 80 ? -6.629 30.825 20.928 1.00 83.94 80 GLN A C 1
ATOM 673 O O . GLN A 1 80 ? -7.650 31.447 20.651 1.00 83.94 80 GLN A O 1
ATOM 678 N N . THR A 1 81 ? -5.694 30.552 20.018 1.00 81.94 81 THR A N 1
ATOM 679 C CA . THR A 1 81 ? -5.762 30.987 18.613 1.00 81.94 81 THR A CA 1
ATOM 680 C C . THR A 1 81 ? -6.348 29.938 17.675 1.00 81.94 81 THR A C 1
ATOM 682 O O . THR A 1 81 ? -6.756 30.270 16.563 1.00 81.94 81 THR A O 1
ATOM 685 N N . SER A 1 82 ? -6.407 28.677 18.101 1.00 80.44 82 SER A N 1
ATOM 686 C CA . SER A 1 82 ? -7.013 27.598 17.326 1.00 80.44 82 SER A CA 1
ATOM 687 C C . SER A 1 82 ? -8.486 27.436 17.688 1.00 80.44 82 SER A C 1
ATOM 689 O O . SER A 1 82 ? -8.877 27.416 18.849 1.00 80.44 82 SER A O 1
ATOM 691 N N . THR A 1 83 ? -9.330 27.338 16.665 1.00 82.00 83 THR A N 1
ATOM 692 C CA . THR A 1 83 ? -10.755 27.044 16.835 1.00 82.00 83 THR A CA 1
ATOM 693 C C . THR A 1 83 ? -10.975 25.537 16.801 1.00 82.00 83 THR A C 1
ATOM 695 O O . THR A 1 83 ? -10.285 24.831 16.064 1.00 82.00 83 THR A O 1
ATOM 698 N N . THR A 1 84 ? -11.992 25.048 17.516 1.00 77.69 84 THR A N 1
ATOM 699 C CA . THR A 1 84 ? -12.414 23.633 17.479 1.00 77.69 84 THR A CA 1
ATOM 700 C C . THR A 1 84 ? -12.677 23.159 16.046 1.00 77.69 84 THR A C 1
ATOM 702 O O . THR A 1 84 ? -12.287 22.065 15.645 1.00 77.69 84 THR A O 1
ATOM 705 N N . TYR A 1 85 ? -13.244 24.039 15.218 1.00 79.50 85 TYR A N 1
ATOM 706 C CA . TYR A 1 85 ? -13.438 23.776 13.796 1.00 79.50 85 TYR A CA 1
ATOM 707 C C . TYR A 1 85 ? -12.108 23.616 13.040 1.00 79.50 85 TYR A C 1
ATOM 709 O O . TYR A 1 85 ? -11.953 22.705 12.230 1.00 79.50 85 TYR A O 1
ATOM 717 N N . GLY A 1 86 ? -11.118 24.471 13.316 1.00 78.00 86 GLY A N 1
ATOM 718 C CA . GLY A 1 86 ? -9.789 24.388 12.712 1.00 78.00 86 GLY A CA 1
ATOM 719 C C . GLY A 1 86 ? -9.027 23.116 13.093 1.00 78.00 86 GLY A C 1
ATOM 720 O O . GLY A 1 86 ? -8.286 22.584 12.264 1.00 78.00 86 GLY A O 1
ATOM 721 N N . THR A 1 87 ? -9.231 22.615 14.314 1.00 72.19 87 THR A N 1
ATOM 722 C CA . THR A 1 87 ? -8.649 21.354 14.795 1.00 72.19 87 THR A CA 1
ATOM 723 C C . THR A 1 87 ? -9.320 20.122 14.201 1.00 72.19 87 THR A C 1
ATOM 725 O O . THR A 1 87 ? -8.623 19.187 13.814 1.00 72.19 87 THR A O 1
ATOM 728 N N . GLU A 1 88 ? -10.648 20.118 14.094 1.00 75.25 88 GLU A N 1
ATOM 729 C CA . GLU A 1 88 ? -11.405 18.937 13.662 1.00 75.25 88 GLU A CA 1
ATOM 730 C C . GLU A 1 88 ? -11.522 18.827 12.137 1.00 75.25 88 GLU A C 1
ATOM 732 O O . GLU A 1 88 ? -11.444 17.727 11.590 1.00 75.25 88 GLU A O 1
ATOM 737 N N . PHE A 1 89 ? -11.660 19.961 11.444 1.00 74.81 89 PHE A N 1
ATOM 738 C CA . PHE A 1 89 ? -11.983 20.020 10.012 1.00 74.81 89 PHE A CA 1
ATOM 739 C C . PHE A 1 89 ? -11.051 20.936 9.203 1.00 74.81 89 PHE A C 1
ATOM 741 O O . PHE A 1 89 ? -11.207 21.074 7.990 1.00 74.81 89 PHE A O 1
ATOM 748 N N . GLY A 1 90 ? -10.098 21.602 9.859 1.00 73.44 90 GLY A N 1
ATOM 749 C CA . GLY A 1 90 ? -9.203 22.571 9.233 1.00 73.44 90 GLY A CA 1
ATOM 750 C C . GLY A 1 90 ? -7.812 22.032 8.901 1.00 73.44 90 GLY A C 1
ATOM 751 O O . GLY A 1 90 ? -7.542 20.834 8.844 1.00 73.44 90 GLY A O 1
ATOM 752 N N . TYR A 1 91 ? -6.876 22.958 8.691 1.00 70.69 91 TYR A N 1
ATOM 753 C CA . TYR A 1 91 ? -5.496 22.651 8.301 1.00 70.69 91 TYR A CA 1
ATOM 754 C C . TYR A 1 91 ? -4.732 21.796 9.330 1.00 70.69 91 TYR A C 1
ATOM 756 O O . TYR A 1 91 ? -3.781 21.110 8.954 1.00 70.69 91 TYR A O 1
ATOM 764 N N . LEU A 1 92 ? -5.151 21.811 10.601 1.00 67.12 92 LEU A N 1
ATOM 765 C CA . LEU A 1 92 ? -4.541 21.032 11.681 1.00 67.12 92 LEU A CA 1
ATOM 766 C C . LEU A 1 92 ? -4.861 19.535 11.580 1.00 67.12 92 LEU A C 1
ATOM 768 O O . LEU A 1 92 ? -4.090 18.721 12.083 1.00 67.12 92 LEU A O 1
ATOM 772 N N . GLN A 1 93 ? -5.911 19.156 10.848 1.00 66.50 93 GLN A N 1
ATOM 773 C CA . GLN A 1 93 ? -6.254 17.755 10.605 1.00 66.50 93 GLN A CA 1
ATOM 774 C C . GLN A 1 93 ? -5.149 17.017 9.823 1.00 66.50 93 GLN A C 1
ATOM 776 O O . GLN A 1 93 ? -4.961 15.817 9.993 1.00 66.50 93 GLN A O 1
ATOM 781 N N . LYS A 1 94 ? -4.344 17.740 9.026 1.00 63.25 94 LYS A N 1
ATOM 782 C CA . LYS A 1 94 ? -3.184 17.185 8.299 1.00 63.25 94 LYS A CA 1
ATOM 783 C C . LYS A 1 94 ? -2.091 16.632 9.221 1.00 63.25 94 LYS A C 1
ATOM 785 O O . LYS A 1 94 ? -1.246 15.871 8.760 1.00 63.25 94 LYS A O 1
ATOM 790 N N . LEU A 1 95 ? -2.080 17.041 10.491 1.00 66.00 95 LEU A N 1
ATOM 791 C CA . LEU A 1 95 ? -1.118 16.582 11.495 1.00 66.00 95 LEU A CA 1
ATOM 792 C C . LEU A 1 95 ? -1.597 15.325 12.236 1.00 66.00 95 LEU A C 1
ATOM 794 O O . LEU A 1 95 ? -0.805 14.702 12.942 1.00 66.00 95 LEU A O 1
ATOM 798 N N . LEU A 1 96 ? -2.869 14.938 12.086 1.00 67.00 96 LEU A N 1
ATOM 799 C CA . LEU A 1 96 ? -3.397 13.721 12.691 1.00 67.00 96 LEU A CA 1
ATOM 800 C C . LEU A 1 96 ? -2.856 12.504 11.940 1.00 67.00 96 LEU A C 1
ATOM 802 O O . LEU A 1 96 ? -3.030 12.366 10.728 1.00 67.00 96 LEU A O 1
ATOM 806 N N . LYS A 1 97 ? -2.200 11.604 12.676 1.00 66.12 97 LYS A N 1
ATOM 807 C CA . LYS A 1 97 ? -1.775 10.314 12.132 1.00 66.12 97 LYS A CA 1
ATOM 808 C C . LYS A 1 97 ? -3.015 9.446 11.874 1.00 66.12 97 LYS A C 1
ATOM 810 O O . LYS A 1 97 ? -3.905 9.405 12.731 1.00 66.12 97 LYS A O 1
ATOM 815 N N . PRO A 1 98 ? -3.102 8.767 10.719 1.00 66.50 98 PRO A N 1
ATOM 816 C CA . PRO A 1 98 ? -4.202 7.855 10.464 1.00 66.50 98 PRO A CA 1
ATOM 817 C C . PRO A 1 98 ? -4.214 6.744 11.519 1.00 66.50 98 PRO A C 1
ATOM 819 O O . PRO A 1 98 ? -3.178 6.204 11.881 1.00 66.50 98 PRO A O 1
ATOM 822 N N . GLN A 1 99 ? -5.401 6.418 12.029 1.00 69.19 99 GLN A N 1
ATOM 823 C CA . GLN A 1 99 ? -5.579 5.394 13.070 1.00 69.19 99 GLN A CA 1
ATOM 824 C C . GLN A 1 99 ? -5.761 3.985 12.487 1.00 69.19 99 GLN A C 1
ATOM 826 O O . GLN A 1 99 ? -5.644 2.990 13.192 1.00 69.19 99 GLN A O 1
ATOM 831 N N . ASN A 1 100 ? -6.105 3.887 11.200 1.00 75.81 100 ASN A N 1
ATOM 832 C CA . ASN A 1 100 ? -6.340 2.622 10.515 1.00 75.81 100 ASN A CA 1
ATOM 833 C C . ASN A 1 100 ? -5.780 2.672 9.091 1.00 75.81 100 ASN A C 1
ATOM 835 O O . ASN A 1 100 ? -5.848 3.702 8.418 1.00 75.81 100 ASN A O 1
ATOM 839 N N . ASN A 1 101 ? -5.309 1.521 8.617 1.00 81.38 101 ASN A N 1
ATOM 840 C CA . ASN A 1 101 ? -4.826 1.323 7.255 1.00 81.38 101 ASN A CA 1
ATOM 841 C C . ASN A 1 101 ? -5.861 0.555 6.405 1.00 81.38 101 ASN A C 1
ATOM 843 O O . ASN A 1 101 ? -6.677 -0.207 6.922 1.00 81.38 101 ASN A O 1
ATOM 847 N N . VAL A 1 102 ? -5.804 0.738 5.083 1.00 84.19 102 VAL A N 1
ATOM 848 C CA . VAL A 1 102 ? -6.600 0.025 4.069 1.00 84.19 102 VAL A CA 1
ATOM 849 C C . VAL A 1 102 ? -6.468 -1.496 4.202 1.00 84.19 102 VAL A C 1
ATOM 851 O O . VAL A 1 102 ? -7.445 -2.208 3.978 1.00 84.19 102 VAL A O 1
ATOM 854 N N . PHE A 1 103 ? -5.302 -1.991 4.628 1.00 85.44 103 PHE A N 1
ATOM 855 C CA . PHE A 1 103 ? -5.048 -3.423 4.826 1.00 85.44 103 PHE A CA 1
ATOM 856 C C . PHE A 1 103 ? -5.936 -4.084 5.889 1.00 85.44 103 PHE A C 1
ATOM 858 O O . PHE A 1 103 ? -6.111 -5.296 5.861 1.00 85.44 103 PHE A O 1
ATOM 865 N N . LYS A 1 104 ? -6.572 -3.304 6.773 1.00 84.12 104 LYS A N 1
ATOM 866 C CA . LYS A 1 104 ? -7.576 -3.815 7.718 1.00 84.12 104 LYS A CA 1
ATOM 867 C C . LYS A 1 104 ? -8.858 -4.290 7.025 1.00 84.12 104 LYS A C 1
ATOM 869 O O . LYS A 1 104 ? -9.595 -5.098 7.579 1.00 84.12 104 LYS A O 1
ATOM 874 N N . PHE A 1 105 ? -9.150 -3.749 5.843 1.00 85.00 105 PHE A N 1
ATOM 875 C CA . PHE A 1 105 ? -10.426 -3.948 5.155 1.00 85.00 105 PHE A CA 1
ATOM 876 C C . PHE A 1 105 ? -10.305 -4.797 3.893 1.00 85.00 105 PHE A C 1
ATOM 878 O O . PHE A 1 105 ? -11.284 -5.426 3.501 1.00 85.00 105 PHE A O 1
ATOM 885 N N . LYS A 1 106 ? -9.144 -4.770 3.229 1.00 87.12 106 LYS A N 1
ATOM 886 C CA . LYS A 1 106 ? -8.916 -5.438 1.943 1.00 87.12 106 LYS A CA 1
ATOM 887 C C . LYS A 1 106 ? -7.529 -6.055 1.869 1.00 87.12 106 LYS A C 1
ATOM 889 O O . LYS A 1 106 ? -6.565 -5.481 2.380 1.00 87.12 106 LYS A O 1
ATOM 894 N N . LYS A 1 107 ? -7.431 -7.178 1.157 1.00 88.62 107 LYS A N 1
ATOM 895 C CA . LYS A 1 107 ? -6.147 -7.821 0.840 1.00 88.62 107 LYS A CA 1
ATOM 896 C C . LYS A 1 107 ? -5.389 -7.018 -0.220 1.00 88.62 107 LYS A C 1
ATOM 898 O O . LYS A 1 107 ? -5.997 -6.277 -0.991 1.00 88.62 107 LYS A O 1
ATOM 903 N N . CYS A 1 108 ? -4.066 -7.165 -0.295 1.00 86.38 108 CYS A N 1
ATOM 904 C CA . CYS A 1 108 ? -3.254 -6.497 -1.314 1.00 86.38 108 CYS A CA 1
ATOM 905 C C . CYS A 1 108 ? -3.699 -6.902 -2.722 1.00 86.38 108 CYS A C 1
ATOM 907 O O . CYS A 1 108 ? -3.858 -6.028 -3.572 1.00 86.38 108 CYS A O 1
ATOM 909 N N . SER A 1 109 ? -3.993 -8.187 -2.944 1.00 87.69 109 SER A N 1
ATOM 910 C CA . SER A 1 109 ? -4.459 -8.700 -4.242 1.00 87.69 109 SER A CA 1
ATOM 911 C C . SER A 1 109 ? -5.752 -8.057 -4.761 1.00 87.69 109 SER A C 1
ATOM 913 O O . SER A 1 109 ? -5.977 -8.030 -5.968 1.00 87.69 109 SER A O 1
ATOM 915 N N . GLU A 1 110 ? -6.599 -7.532 -3.874 1.00 88.62 110 GLU A N 1
ATOM 916 C CA . GLU A 1 110 ? -7.873 -6.887 -4.227 1.00 88.62 110 GLU A CA 1
ATOM 917 C C . GLU A 1 110 ? -7.712 -5.399 -4.567 1.00 88.62 110 GLU A C 1
ATOM 919 O O . GLU A 1 110 ? -8.653 -4.751 -5.032 1.00 88.62 110 GLU A O 1
ATOM 924 N N . LEU A 1 111 ? -6.538 -4.828 -4.293 1.00 90.06 111 LEU A N 1
ATOM 925 C CA . LEU A 1 111 ? -6.247 -3.419 -4.516 1.00 90.06 111 LEU A CA 1
ATOM 926 C C . LEU A 1 111 ? -5.630 -3.204 -5.896 1.00 90.06 111 LEU A C 1
ATOM 928 O O . LEU A 1 111 ? -4.861 -4.017 -6.406 1.00 90.06 111 LEU A O 1
ATOM 932 N N . GLU A 1 112 ? -5.881 -2.028 -6.471 1.00 87.81 112 GLU A N 1
ATOM 933 C CA . GLU A 1 112 ? -5.295 -1.632 -7.758 1.00 87.81 112 GLU A CA 1
ATOM 934 C C . GLU A 1 112 ? -3.759 -1.629 -7.720 1.00 87.81 112 GLU A C 1
ATOM 936 O O . GLU A 1 112 ? -3.106 -1.938 -8.717 1.00 87.81 112 GLU A O 1
ATOM 941 N N . PHE A 1 113 ? -3.176 -1.372 -6.542 1.00 89.19 113 PHE A N 1
ATOM 942 C CA . PHE A 1 113 ? -1.728 -1.351 -6.327 1.00 89.19 113 PHE A CA 1
ATOM 943 C C . PHE A 1 113 ? -1.046 -2.691 -6.635 1.00 89.19 113 PHE A C 1
ATOM 945 O O . PHE A 1 113 ? 0.162 -2.716 -6.859 1.00 89.19 113 PHE A O 1
ATOM 952 N N . ALA A 1 114 ? -1.796 -3.797 -6.673 1.00 88.88 114 ALA A N 1
ATOM 953 C CA . ALA A 1 114 ? -1.259 -5.109 -7.001 1.00 88.88 114 ALA A CA 1
ATOM 954 C C . ALA A 1 114 ? -1.010 -5.322 -8.502 1.00 88.88 114 ALA A C 1
ATOM 956 O O . ALA A 1 114 ? -0.291 -6.250 -8.862 1.00 88.88 114 ALA A O 1
ATOM 957 N N . GLN A 1 115 ? -1.556 -4.491 -9.396 1.00 89.00 115 GLN A N 1
ATOM 958 C CA . GLN A 1 115 ? -1.412 -4.665 -10.850 1.00 89.00 115 GLN A CA 1
ATOM 959 C C . GLN A 1 115 ? 0.040 -4.838 -11.352 1.00 89.00 115 GLN A C 1
ATOM 961 O O . GLN A 1 115 ? 0.279 -5.798 -12.098 1.00 89.00 115 GLN A O 1
ATOM 966 N N . PRO A 1 116 ? 1.011 -3.983 -10.959 1.00 90.94 116 PRO A N 1
ATOM 967 C CA . PRO A 1 116 ? 2.405 -4.128 -11.387 1.00 90.94 116 PRO A CA 1
ATOM 968 C C . PRO A 1 116 ? 3.159 -5.273 -10.690 1.00 90.94 116 PRO A C 1
ATOM 970 O O . PRO A 1 116 ? 4.250 -5.641 -11.131 1.00 90.94 116 PRO A O 1
ATOM 973 N N . LEU A 1 117 ? 2.607 -5.838 -9.611 1.00 91.81 117 LEU A N 1
ATOM 974 C CA . LEU A 1 117 ? 3.267 -6.864 -8.807 1.00 91.81 117 LEU A CA 1
ATOM 975 C C . LEU A 1 117 ? 3.157 -8.249 -9.451 1.00 91.81 117 LEU A C 1
ATOM 977 O O . LEU A 1 117 ? 2.162 -8.593 -10.097 1.00 91.81 117 LEU A O 1
ATOM 981 N N . ASN A 1 118 ? 4.174 -9.068 -9.210 1.00 93.69 118 ASN A N 1
ATOM 982 C CA . ASN A 1 118 ? 4.177 -10.485 -9.531 1.00 93.69 118 ASN A CA 1
ATOM 983 C C . ASN A 1 118 ? 3.229 -11.260 -8.596 1.00 93.69 118 ASN A C 1
ATOM 985 O O . ASN A 1 118 ? 3.031 -10.875 -7.442 1.00 93.69 118 ASN A O 1
ATOM 989 N N . ASP A 1 119 ? 2.670 -12.377 -9.056 1.00 91.69 119 ASP A N 1
ATOM 990 C CA . ASP A 1 119 ? 1.638 -13.109 -8.307 1.00 91.69 119 ASP A CA 1
ATOM 991 C C . ASP A 1 119 ? 2.174 -13.719 -7.003 1.00 91.69 119 ASP A C 1
ATOM 993 O O . ASP A 1 119 ? 1.493 -13.702 -5.979 1.00 91.69 119 ASP A O 1
ATOM 997 N N . LEU A 1 120 ? 3.444 -14.142 -6.989 1.00 91.69 120 LEU A N 1
ATOM 998 C CA . LEU A 1 120 ? 4.129 -14.566 -5.761 1.00 91.69 120 LEU A CA 1
ATOM 999 C C . LEU A 1 120 ? 4.272 -13.426 -4.748 1.00 91.69 120 LEU A C 1
ATOM 1001 O O . LEU A 1 120 ? 4.089 -13.632 -3.549 1.00 91.69 120 LEU A O 1
ATOM 1005 N N . ALA A 1 121 ? 4.588 -12.218 -5.220 1.00 90.81 121 ALA A N 1
ATOM 1006 C CA . ALA A 1 121 ? 4.736 -11.061 -4.347 1.00 90.81 121 ALA A CA 1
ATOM 1007 C C . ALA A 1 121 ? 3.392 -10.663 -3.723 1.00 90.81 121 ALA A C 1
ATOM 1009 O O . ALA A 1 121 ? 3.348 -10.368 -2.531 1.00 90.81 121 ALA A O 1
ATOM 1010 N N . LYS A 1 122 ? 2.297 -10.735 -4.493 1.00 92.88 122 LYS A N 1
ATOM 1011 C CA . LYS A 1 122 ? 0.933 -10.524 -3.983 1.00 92.88 122 LYS A CA 1
ATOM 1012 C C . LYS A 1 122 ? 0.584 -11.520 -2.880 1.00 92.88 122 LYS A C 1
ATOM 1014 O O . LYS A 1 122 ? 0.176 -11.104 -1.803 1.00 92.88 122 LYS A O 1
ATOM 1019 N N . LEU A 1 123 ? 0.829 -12.812 -3.114 1.00 92.81 123 LEU A N 1
ATOM 1020 C CA . LEU A 1 123 ? 0.559 -13.863 -2.131 1.00 92.81 123 LEU A CA 1
ATOM 1021 C C . LEU A 1 123 ? 1.339 -13.643 -0.826 1.00 92.81 123 LEU A C 1
ATOM 1023 O O . LEU A 1 123 ? 0.785 -13.765 0.262 1.00 92.81 123 LEU A O 1
ATOM 1027 N N . PHE A 1 124 ? 2.630 -13.307 -0.911 1.00 93.00 124 PHE A N 1
ATOM 1028 C CA . PHE A 1 124 ? 3.443 -13.067 0.284 1.00 93.00 124 PHE A CA 1
ATOM 1029 C C . PHE A 1 124 ? 3.043 -11.796 1.035 1.00 93.00 124 PHE A C 1
ATOM 1031 O O . PHE A 1 124 ? 3.136 -11.776 2.261 1.00 93.00 124 PHE A O 1
ATOM 1038 N N . LEU A 1 125 ? 2.593 -10.760 0.325 1.00 91.69 125 LEU A N 1
ATOM 1039 C CA . LEU A 1 125 ? 2.049 -9.554 0.943 1.00 91.69 125 LEU A CA 1
ATOM 1040 C C . LEU A 1 125 ? 0.710 -9.828 1.629 1.00 91.69 125 LEU A C 1
ATOM 1042 O O . LEU A 1 125 ? 0.525 -9.374 2.751 1.00 91.69 125 LEU A O 1
ATOM 1046 N N . ASP A 1 126 ? -0.181 -10.605 1.013 1.00 92.19 126 ASP A N 1
ATOM 1047 C CA . ASP A 1 126 ? -1.461 -10.990 1.619 1.00 92.19 126 ASP A CA 1
ATOM 1048 C C . ASP A 1 126 ? -1.255 -11.814 2.893 1.00 92.19 126 ASP A C 1
ATOM 1050 O O . ASP A 1 126 ? -1.829 -11.488 3.929 1.00 92.19 126 ASP A O 1
ATOM 1054 N N . ASN A 1 127 ? -0.360 -12.807 2.851 1.00 91.06 127 ASN A N 1
ATOM 1055 C CA . ASN A 1 127 ? 0.010 -13.585 4.037 1.00 91.06 127 ASN A CA 1
ATOM 1056 C C . ASN A 1 127 ? 0.572 -12.690 5.150 1.00 91.06 127 ASN A C 1
ATOM 1058 O O . ASN A 1 127 ? 0.306 -12.920 6.326 1.00 91.06 127 ASN A O 1
ATOM 1062 N N . TRP A 1 128 ? 1.353 -11.666 4.792 1.00 92.00 128 TRP A N 1
ATOM 1063 C CA . TRP A 1 128 ? 1.893 -10.730 5.774 1.00 92.00 128 TRP A CA 1
ATOM 1064 C C . TRP A 1 128 ? 0.831 -9.798 6.358 1.00 92.00 128 TRP A C 1
ATOM 1066 O O . TRP A 1 128 ? 0.833 -9.562 7.564 1.00 92.00 128 TRP A O 1
ATOM 1076 N N . ILE A 1 129 ? -0.110 -9.327 5.538 1.00 89.69 129 ILE A N 1
ATOM 1077 C CA . ILE A 1 129 ? -1.249 -8.519 5.988 1.00 89.69 129 ILE A CA 1
ATOM 1078 C C . ILE A 1 129 ? -2.103 -9.299 6.995 1.00 89.69 129 ILE A C 1
ATOM 1080 O O . ILE A 1 129 ? -2.517 -8.733 8.004 1.00 89.69 129 ILE A O 1
ATOM 1084 N N . GLU A 1 130 ? -2.314 -10.599 6.773 1.00 89.00 130 GLU A N 1
ATOM 1085 C CA . GLU A 1 130 ? -3.057 -11.463 7.702 1.00 89.00 130 GLU A CA 1
ATOM 1086 C C . GLU A 1 130 ? -2.396 -11.577 9.085 1.00 89.00 130 GLU A C 1
ATOM 1088 O O . GLU A 1 130 ? -3.096 -11.756 10.080 1.00 89.00 130 GLU A O 1
ATOM 1093 N N . MET A 1 131 ? -1.072 -11.414 9.181 1.00 86.31 131 MET A N 1
ATOM 1094 C CA . MET A 1 131 ? -0.372 -11.410 10.472 1.00 86.31 131 MET A CA 1
ATOM 1095 C C . MET A 1 131 ? -0.576 -10.117 11.276 1.00 86.31 131 MET A C 1
ATOM 1097 O O . MET A 1 131 ? -0.222 -10.090 12.452 1.00 86.31 131 MET A O 1
ATOM 1101 N N . ASN A 1 132 ? -1.151 -9.072 10.669 1.00 84.31 132 ASN A N 1
ATOM 1102 C CA . ASN A 1 132 ? -1.502 -7.801 11.305 1.00 84.31 132 ASN A CA 1
ATOM 1103 C C . ASN A 1 132 ? -0.351 -7.164 12.112 1.00 84.31 132 ASN A C 1
ATOM 1105 O O . ASN A 1 132 ? -0.429 -7.003 13.330 1.00 84.31 132 ASN A O 1
ATOM 1109 N N . ASP A 1 133 ? 0.721 -6.802 11.405 1.00 84.75 133 ASP A N 1
ATOM 1110 C CA . ASP A 1 133 ? 1.899 -6.130 11.970 1.00 84.75 133 ASP A CA 1
ATOM 1111 C C . ASP A 1 133 ? 1.592 -4.698 12.468 1.00 84.75 133 ASP A C 1
ATOM 1113 O O . ASP A 1 133 ? 0.505 -4.167 12.233 1.00 84.75 133 ASP A O 1
ATOM 1117 N N . GLU A 1 134 ? 2.551 -4.038 13.120 1.00 86.62 134 GLU A N 1
ATOM 1118 C CA . GLU A 1 134 ? 2.388 -2.670 13.630 1.00 86.62 134 GLU A CA 1
ATOM 1119 C C . GLU A 1 134 ? 2.039 -1.671 12.508 1.00 86.62 134 GLU A C 1
ATOM 1121 O O . GLU A 1 134 ? 2.566 -1.728 11.390 1.00 86.62 134 GLU A O 1
ATOM 1126 N N . LEU A 1 135 ? 1.149 -0.720 12.820 1.00 86.62 135 LEU A N 1
ATOM 1127 C CA . LEU A 1 135 ? 0.594 0.233 11.855 1.00 86.62 135 LEU A CA 1
ATOM 1128 C C . LEU A 1 135 ? 1.680 1.030 11.115 1.00 86.62 135 LEU A C 1
ATOM 1130 O O . LEU A 1 135 ? 1.555 1.259 9.914 1.00 86.62 135 LEU A O 1
ATOM 1134 N N . GLU A 1 136 ? 2.769 1.391 11.799 1.00 86.00 136 GLU A N 1
ATOM 1135 C CA . GLU A 1 136 ? 3.898 2.119 11.208 1.00 86.00 136 GLU A CA 1
ATOM 1136 C C . GLU A 1 136 ? 4.517 1.349 10.026 1.00 86.00 136 GLU A C 1
ATOM 1138 O O . GLU A 1 136 ? 4.733 1.913 8.949 1.00 86.00 136 GLU A O 1
ATOM 1143 N N . PHE A 1 137 ? 4.737 0.038 10.174 1.00 87.75 137 PHE A N 1
ATOM 1144 C CA . PHE A 1 137 ? 5.277 -0.796 9.096 1.00 87.75 137 PHE A CA 1
ATOM 1145 C C . PHE A 1 137 ? 4.267 -0.976 7.963 1.00 87.75 137 PHE A C 1
ATOM 1147 O O . PHE A 1 137 ? 4.636 -0.905 6.787 1.00 87.75 137 PHE A O 1
ATOM 1154 N N . GLN A 1 138 ? 2.987 -1.150 8.302 1.00 88.94 138 GLN A N 1
ATOM 1155 C CA . GLN A 1 138 ? 1.908 -1.218 7.317 1.00 88.94 138 GLN A CA 1
ATOM 1156 C C . GLN A 1 138 ? 1.827 0.057 6.468 1.00 88.94 138 GLN A C 1
ATOM 1158 O O . GLN A 1 138 ? 1.631 -0.020 5.254 1.00 88.94 138 GLN A O 1
ATOM 1163 N N . GLU A 1 139 ? 2.000 1.234 7.066 1.00 89.12 139 GLU A N 1
ATOM 1164 C CA . GLU A 1 139 ? 2.004 2.508 6.344 1.00 89.12 139 GLU A CA 1
ATOM 1165 C C . GLU A 1 139 ? 3.215 2.659 5.422 1.00 89.12 139 GLU A C 1
ATOM 1167 O O . GLU A 1 139 ? 3.065 3.113 4.286 1.00 89.12 139 GLU A O 1
ATOM 1172 N N . LEU A 1 140 ? 4.409 2.254 5.865 1.00 90.69 140 LEU A N 1
ATOM 1173 C CA . LEU A 1 140 ? 5.615 2.284 5.030 1.00 90.69 140 LEU A CA 1
ATOM 1174 C C . LEU A 1 140 ? 5.466 1.390 3.794 1.00 90.69 140 LEU A C 1
ATOM 1176 O O . LEU A 1 140 ? 5.773 1.817 2.677 1.00 90.69 140 LEU A O 1
ATOM 1180 N N . VAL A 1 141 ? 4.941 0.176 3.978 1.00 91.25 141 VAL A N 1
ATOM 1181 C CA . VAL A 1 141 ? 4.653 -0.750 2.875 1.00 91.25 141 VAL A CA 1
ATOM 1182 C C . VAL A 1 141 ? 3.589 -0.167 1.945 1.00 91.25 141 VAL A C 1
ATOM 1184 O O . VAL A 1 141 ? 3.782 -0.150 0.730 1.00 91.25 141 VAL A O 1
ATOM 1187 N N . LEU A 1 142 ? 2.496 0.379 2.487 1.00 91.12 142 LEU A N 1
ATOM 1188 C CA . LEU A 1 142 ? 1.428 0.981 1.688 1.00 91.12 142 LEU A CA 1
ATOM 1189 C C . LEU A 1 142 ? 1.921 2.170 0.855 1.00 91.12 142 LEU A C 1
ATOM 1191 O O . LEU A 1 142 ? 1.578 2.280 -0.321 1.00 91.12 142 LEU A O 1
ATOM 1195 N N . ASN A 1 143 ? 2.717 3.059 1.450 1.00 90.75 143 ASN A N 1
ATOM 1196 C CA . ASN A 1 143 ? 3.277 4.216 0.756 1.00 90.75 143 ASN A CA 1
ATOM 1197 C C . ASN A 1 143 ? 4.195 3.777 -0.387 1.00 90.75 143 ASN A C 1
ATOM 1199 O O . ASN A 1 143 ? 4.073 4.293 -1.496 1.00 90.75 143 ASN A O 1
ATOM 1203 N N . CYS A 1 144 ? 5.033 2.762 -0.156 1.00 92.75 144 CYS A N 1
ATOM 1204 C CA . CYS A 1 144 ? 5.861 2.172 -1.204 1.00 92.75 144 CYS A CA 1
ATOM 1205 C C . CYS A 1 144 ? 5.007 1.582 -2.341 1.00 92.75 144 CYS A C 1
ATOM 1207 O O . CYS A 1 144 ? 5.209 1.925 -3.504 1.00 92.75 144 CYS A O 1
ATOM 1209 N N . LEU A 1 145 ? 3.993 0.768 -2.026 1.00 92.62 145 LEU A N 1
ATOM 1210 C CA . LEU A 1 145 ? 3.102 0.175 -3.033 1.00 92.62 145 LEU A CA 1
ATOM 1211 C C . LEU A 1 145 ? 2.349 1.235 -3.849 1.00 92.62 145 LEU A C 1
ATOM 1213 O O . LEU A 1 145 ? 2.226 1.108 -5.068 1.00 92.62 145 LEU A O 1
ATOM 1217 N N . ARG A 1 146 ? 1.890 2.314 -3.206 1.00 91.62 146 ARG A N 1
ATOM 1218 C CA . ARG A 1 146 ? 1.259 3.456 -3.885 1.00 91.62 146 ARG A CA 1
ATOM 1219 C C . ARG A 1 146 ? 2.228 4.185 -4.806 1.00 91.62 146 ARG A C 1
ATOM 1221 O O . ARG A 1 146 ? 1.843 4.529 -5.920 1.00 91.62 146 ARG A O 1
ATOM 1228 N N . ALA A 1 147 ? 3.468 4.398 -4.373 1.00 91.62 147 ALA A N 1
ATOM 1229 C CA . ALA A 1 147 ? 4.496 5.032 -5.192 1.00 91.62 147 ALA A CA 1
ATOM 1230 C C . ALA A 1 147 ? 4.822 4.186 -6.433 1.00 91.62 147 ALA A C 1
ATOM 1232 O O . ALA A 1 147 ? 4.857 4.704 -7.553 1.00 91.62 147 ALA A O 1
ATOM 1233 N N . LEU A 1 148 ? 4.968 2.869 -6.255 1.00 91.00 148 LEU A N 1
ATOM 1234 C CA . LEU A 1 148 ? 5.205 1.931 -7.353 1.00 91.00 148 LEU A CA 1
ATOM 1235 C C . LEU A 1 148 ? 4.028 1.884 -8.334 1.00 91.00 148 LEU A C 1
ATOM 1237 O O . LEU A 1 148 ? 4.232 1.867 -9.551 1.00 91.00 148 LEU A O 1
ATOM 1241 N N . PHE A 1 149 ? 2.798 1.908 -7.821 1.00 92.06 149 PHE A N 1
ATOM 1242 C CA . PHE A 1 149 ? 1.598 1.966 -8.648 1.00 92.06 149 PHE A CA 1
ATOM 1243 C C . PHE A 1 149 ? 1.450 3.304 -9.378 1.00 92.06 149 PHE A C 1
ATOM 1245 O O . PHE A 1 149 ? 1.070 3.322 -10.543 1.00 92.06 149 PHE A O 1
ATOM 1252 N N . SER A 1 150 ? 1.789 4.422 -8.735 1.00 90.62 150 SER A N 1
ATOM 1253 C CA . SER A 1 150 ? 1.781 5.745 -9.367 1.00 90.62 150 SER A CA 1
ATOM 1254 C C . SER A 1 150 ? 2.701 5.775 -10.589 1.00 90.62 150 SER A C 1
ATOM 1256 O O . SER A 1 150 ? 2.302 6.231 -11.661 1.00 90.62 150 SER A O 1
ATOM 1258 N N . ARG A 1 151 ? 3.900 5.186 -10.470 1.00 88.75 151 ARG A N 1
ATOM 1259 C CA . ARG A 1 151 ? 4.817 5.031 -11.606 1.00 88.75 151 ARG A CA 1
ATOM 1260 C C . ARG A 1 151 ? 4.257 4.146 -12.702 1.00 88.75 151 ARG A C 1
ATOM 1262 O O . ARG A 1 151 ? 4.298 4.551 -13.857 1.00 88.75 151 ARG A O 1
ATOM 1269 N N . PHE A 1 152 ? 3.693 2.994 -12.352 1.00 90.12 152 PHE A N 1
ATOM 1270 C CA . PHE A 1 152 ? 3.022 2.134 -13.325 1.00 90.12 152 PHE A CA 1
ATOM 1271 C C . PHE A 1 152 ? 1.928 2.897 -14.084 1.00 90.12 152 PHE A C 1
ATOM 1273 O O . PHE A 1 152 ? 1.913 2.919 -15.312 1.00 90.12 152 PHE A O 1
ATOM 1280 N N . LYS A 1 153 ? 1.056 3.592 -13.349 1.00 89.25 153 LYS A N 1
ATOM 1281 C CA . LYS A 1 153 ? -0.065 4.355 -13.896 1.00 89.25 153 LYS A CA 1
ATOM 1282 C C . LYS A 1 153 ? 0.387 5.487 -14.816 1.00 89.25 153 LYS A C 1
ATOM 1284 O O . LYS A 1 153 ? -0.265 5.719 -15.825 1.00 89.25 153 LYS A O 1
ATOM 1289 N N . ALA A 1 154 ? 1.493 6.160 -14.500 1.00 87.00 154 ALA A N 1
ATOM 1290 C CA . ALA A 1 154 ? 2.051 7.217 -15.342 1.00 87.00 154 ALA A CA 1
ATOM 1291 C C . ALA A 1 154 ? 2.513 6.710 -16.720 1.00 87.00 154 ALA A C 1
ATOM 1293 O O . ALA A 1 154 ? 2.505 7.474 -17.679 1.00 87.00 154 ALA A O 1
ATOM 1294 N N . GLN A 1 155 ? 2.891 5.432 -16.822 1.00 84.62 155 GLN A N 1
ATOM 1295 C CA . GLN A 1 155 ? 3.302 4.806 -18.083 1.00 84.62 155 GLN A CA 1
ATOM 1296 C C . GLN A 1 155 ? 2.128 4.224 -18.874 1.00 84.62 155 GLN A C 1
ATOM 1298 O O . GLN A 1 155 ? 2.262 3.913 -20.058 1.00 84.62 155 GLN A O 1
ATOM 1303 N N . LEU A 1 156 ? 0.961 4.065 -18.244 1.00 82.62 156 LEU A N 1
ATOM 1304 C CA . LEU A 1 156 ? -0.237 3.656 -18.959 1.00 82.62 156 LEU A CA 1
ATOM 1305 C C . LEU A 1 156 ? -0.658 4.783 -19.899 1.00 82.62 156 LEU A C 1
ATOM 1307 O O . LEU A 1 156 ? -0.890 5.912 -19.470 1.00 82.62 156 LEU A O 1
ATOM 1311 N N . VAL A 1 157 ? -0.804 4.455 -21.185 1.00 78.06 157 VAL A N 1
ATOM 1312 C CA . VAL A 1 157 ? -1.320 5.398 -22.181 1.00 78.06 157 VAL A CA 1
ATOM 1313 C C . VAL A 1 157 ? -2.677 5.916 -21.693 1.00 78.06 157 VAL A C 1
ATOM 1315 O O . VAL A 1 157 ? -3.586 5.095 -21.502 1.00 78.06 157 VAL A O 1
ATOM 1318 N N . PRO A 1 158 ? -2.846 7.237 -21.494 1.00 70.75 158 PRO A N 1
ATOM 1319 C CA . PRO A 1 158 ? -4.122 7.795 -21.085 1.00 70.75 158 PRO A CA 1
ATOM 1320 C C . PRO A 1 158 ? -5.150 7.469 -22.166 1.00 70.75 158 PRO A C 1
ATOM 1322 O O . PRO A 1 158 ? -5.058 7.905 -23.313 1.00 70.75 158 PRO A O 1
ATOM 1325 N N . LYS A 1 159 ? -6.116 6.623 -21.816 1.00 66.38 159 LYS A N 1
ATOM 1326 C CA . LYS A 1 159 ? -7.233 6.293 -22.695 1.00 66.38 159 LYS A CA 1
ATOM 1327 C C . LYS A 1 159 ? -8.308 7.352 -22.475 1.00 66.38 159 LYS A C 1
ATOM 1329 O O . LYS A 1 159 ? -8.686 7.615 -21.338 1.00 66.38 159 LYS A O 1
ATOM 1334 N N . THR A 1 160 ? -8.783 7.960 -23.557 1.00 64.12 160 THR A N 1
ATOM 1335 C CA . THR A 1 160 ? -9.901 8.910 -23.516 1.00 64.12 160 THR A CA 1
ATOM 1336 C C . THR A 1 160 ? -11.158 8.226 -22.979 1.00 64.12 160 THR A C 1
ATOM 1338 O O . THR A 1 160 ? -11.331 7.019 -23.151 1.00 64.12 160 THR A O 1
ATOM 1341 N N . GLU A 1 161 ? -12.060 8.983 -22.351 1.00 59.31 161 GLU A N 1
ATOM 1342 C CA . GLU A 1 161 ? -13.300 8.451 -21.760 1.00 59.31 161 GLU A CA 1
ATOM 1343 C C . GLU A 1 161 ? -14.123 7.621 -22.762 1.00 59.31 161 GLU A C 1
ATOM 1345 O O . GLU A 1 161 ? -14.644 6.560 -22.415 1.00 59.31 161 GLU A O 1
ATOM 1350 N N . MET A 1 162 ? -14.117 8.033 -24.036 1.00 55.91 162 MET A N 1
ATOM 1351 C CA . MET A 1 162 ? -14.727 7.323 -25.169 1.00 55.91 162 MET A CA 1
ATOM 1352 C C . MET A 1 162 ? -14.191 5.895 -25.356 1.00 55.91 162 MET A C 1
ATOM 1354 O O . MET A 1 162 ? -14.929 5.013 -25.773 1.00 55.91 162 MET A O 1
ATOM 1358 N N . LYS A 1 163 ? -12.920 5.629 -25.030 1.00 54.94 163 LYS A N 1
ATOM 1359 C CA . LYS A 1 163 ? -12.283 4.309 -25.193 1.00 54.94 163 LYS A CA 1
ATOM 1360 C C . LYS A 1 163 ? -12.442 3.402 -23.966 1.00 54.94 163 LYS A C 1
ATOM 1362 O O . LYS A 1 163 ? -12.217 2.201 -24.075 1.00 54.94 163 LYS A O 1
ATOM 1367 N N . VAL A 1 164 ? -12.778 3.961 -22.801 1.00 53.84 164 VAL A N 1
ATOM 1368 C CA . VAL A 1 164 ? -12.878 3.217 -21.527 1.00 53.84 164 VAL A CA 1
ATOM 1369 C C . VAL A 1 164 ? -14.334 2.949 -21.128 1.00 53.84 164 VAL A C 1
ATOM 1371 O O . VAL A 1 164 ? -14.590 1.960 -20.450 1.00 53.84 164 VAL A O 1
ATOM 1374 N N . LYS A 1 165 ? -15.288 3.793 -21.553 1.00 52.72 165 LYS A N 1
ATOM 1375 C CA . LYS A 1 165 ? -16.715 3.671 -21.196 1.00 52.72 165 LYS A CA 1
ATOM 1376 C C . LYS A 1 165 ? -17.663 3.377 -22.357 1.00 52.72 165 LYS A C 1
ATOM 1378 O O . LYS A 1 165 ? -18.804 3.012 -22.096 1.00 52.72 165 LYS A O 1
ATOM 1383 N N . TYR A 1 166 ? -17.233 3.514 -23.611 1.00 48.78 166 TYR A N 1
ATOM 1384 C CA . TYR A 1 166 ? -18.076 3.147 -24.748 1.00 48.78 166 TYR A CA 1
ATOM 1385 C C . TYR A 1 166 ? -17.835 1.677 -25.107 1.00 48.78 166 TYR A C 1
ATOM 1387 O O . TYR A 1 166 ? -17.057 1.346 -26.001 1.00 48.78 166 TYR A O 1
ATOM 1395 N N . GLU A 1 167 ? -18.475 0.767 -24.371 1.00 55.41 167 GLU A N 1
ATOM 1396 C CA . GLU A 1 167 ? -18.674 -0.580 -24.900 1.00 55.41 167 GLU A CA 1
ATOM 1397 C C . GLU A 1 167 ? -19.565 -0.433 -26.142 1.00 55.41 167 GLU A C 1
ATOM 1399 O O . GLU A 1 167 ? -20.691 0.033 -26.032 1.00 55.41 167 GLU A O 1
ATOM 1404 N N . TYR A 1 168 ? -19.104 -0.846 -27.328 1.00 54.62 168 TYR A N 1
ATOM 1405 C CA . TYR A 1 168 ? -19.904 -0.860 -28.573 1.00 54.62 168 TYR A CA 1
ATOM 1406 C C . TYR A 1 168 ? -21.135 -1.791 -28.490 1.00 54.62 168 TYR A C 1
ATOM 1408 O O . TYR A 1 168 ? -21.815 -2.052 -29.480 1.00 54.62 168 TYR A O 1
ATOM 1416 N N . LYS A 1 169 ? -21.403 -2.357 -27.309 1.00 59.81 169 LYS A N 1
ATOM 1417 C CA . LYS A 1 169 ? -22.597 -3.134 -27.038 1.00 59.81 169 LYS A CA 1
ATOM 1418 C C . LYS A 1 169 ? -23.768 -2.156 -26.968 1.00 59.81 169 LYS A C 1
ATOM 1420 O O . LYS A 1 169 ? -23.730 -1.241 -26.147 1.00 59.81 169 LYS A O 1
ATOM 1425 N N . PRO A 1 170 ? -24.801 -2.330 -27.802 1.00 59.47 170 PRO A N 1
ATOM 1426 C CA . PRO A 1 170 ? -26.001 -1.527 -27.676 1.00 59.47 170 PRO A CA 1
ATOM 1427 C C . PRO A 1 170 ? -26.574 -1.776 -26.285 1.00 59.47 170 PRO A C 1
ATOM 1429 O O . PRO A 1 170 ? -26.961 -2.898 -25.980 1.00 59.47 170 PRO A O 1
ATOM 1432 N N . ASP A 1 171 ? -26.601 -0.761 -25.423 1.00 61.50 171 ASP A N 1
ATOM 1433 C CA . ASP A 1 171 ? -27.285 -0.881 -24.142 1.00 61.50 171 ASP A CA 1
ATOM 1434 C C . ASP A 1 171 ? -28.784 -1.039 -24.426 1.00 61.50 171 ASP A C 1
ATOM 1436 O O . ASP A 1 171 ? -29.494 -0.082 -24.751 1.00 61.50 171 ASP A O 1
ATOM 1440 N N . TRP A 1 172 ? -29.270 -2.278 -24.347 1.00 62.72 172 TRP A N 1
ATOM 1441 C CA . TRP A 1 172 ? -30.673 -2.649 -24.546 1.00 62.72 172 TRP A CA 1
ATOM 1442 C C . TRP A 1 172 ? -31.616 -1.880 -23.608 1.00 62.72 172 TRP A C 1
ATOM 1444 O O . TRP A 1 172 ? -32.801 -1.746 -23.903 1.00 62.72 172 TRP A O 1
ATOM 1454 N N . LYS A 1 173 ? -31.118 -1.349 -22.480 1.00 64.81 173 LYS A N 1
ATOM 1455 C CA . LYS A 1 173 ? -31.921 -0.541 -21.553 1.00 64.81 173 LYS A CA 1
ATOM 1456 C C . LYS A 1 173 ? -32.077 0.910 -22.008 1.00 64.81 173 LYS A C 1
ATOM 1458 O O . LYS A 1 173 ? -33.109 1.500 -21.716 1.00 64.81 173 LYS A O 1
ATOM 1463 N N . LEU A 1 174 ? -31.099 1.462 -22.729 1.00 58.69 174 LEU A N 1
ATOM 1464 C CA . LEU A 1 174 ? -31.145 2.824 -23.288 1.00 58.69 174 LEU A CA 1
ATOM 1465 C C . LEU A 1 174 ? -31.702 2.868 -24.718 1.00 58.69 174 LEU A C 1
ATOM 1467 O O . LEU A 1 174 ? -32.200 3.901 -25.154 1.00 58.69 174 LEU A O 1
ATOM 1471 N N . SER A 1 175 ? -31.618 1.759 -25.453 1.00 62.88 175 SER A N 1
ATOM 1472 C CA . SER A 1 175 ? -32.146 1.632 -26.822 1.00 62.88 175 SER A CA 1
ATOM 1473 C C . SER A 1 175 ? -33.633 1.285 -26.875 1.00 62.88 175 SER A C 1
ATOM 1475 O O . SER A 1 175 ? -34.263 1.464 -27.916 1.00 62.88 175 SER A O 1
ATOM 1477 N N . ASN A 1 176 ? -34.218 0.842 -25.760 1.00 63.69 176 ASN A N 1
ATOM 1478 C CA . ASN A 1 176 ? -35.664 0.760 -25.638 1.00 63.69 176 ASN A CA 1
ATOM 1479 C C . ASN A 1 176 ? -36.214 2.158 -25.316 1.00 63.69 176 ASN A C 1
ATOM 1481 O O . ASN A 1 176 ? -35.926 2.675 -24.233 1.00 63.69 176 ASN A O 1
ATOM 1485 N N . PRO A 1 177 ? -37.008 2.782 -26.207 1.00 66.88 177 PRO A N 1
ATOM 1486 C CA . PRO A 1 177 ? -37.632 4.059 -25.897 1.00 66.88 177 PRO A CA 1
ATOM 1487 C C . PRO A 1 177 ? -38.498 3.909 -24.643 1.00 66.88 177 PRO A C 1
ATOM 1489 O O . PRO A 1 177 ? -39.197 2.903 -24.477 1.00 66.88 177 PRO A O 1
ATOM 1492 N N . ILE A 1 178 ? -38.451 4.908 -23.757 1.00 65.75 178 ILE A N 1
ATOM 1493 C CA . ILE A 1 178 ? -39.313 4.956 -22.574 1.00 65.75 178 ILE A CA 1
ATOM 1494 C C . ILE A 1 178 ? -40.759 4.925 -23.067 1.00 65.75 178 ILE A C 1
ATOM 1496 O O . ILE A 1 178 ? -41.277 5.897 -23.615 1.00 65.75 178 ILE A O 1
ATOM 1500 N N . ARG A 1 179 ? -41.406 3.776 -22.885 1.00 67.94 179 ARG A N 1
ATOM 1501 C CA . ARG A 1 179 ? -42.817 3.580 -23.191 1.00 67.94 179 ARG A CA 1
ATOM 1502 C C . ARG A 1 179 ? -43.652 4.352 -22.177 1.00 67.94 179 ARG A C 1
ATOM 1504 O O . ARG A 1 179 ? -43.898 3.873 -21.070 1.00 67.94 179 ARG A O 1
ATOM 1511 N N . VAL A 1 180 ? -44.054 5.568 -22.545 1.00 64.75 180 VAL A N 1
ATOM 1512 C CA . VAL A 1 180 ? -44.888 6.470 -21.726 1.00 64.75 180 VAL A CA 1
ATOM 1513 C C . VAL A 1 180 ? -46.187 5.777 -21.285 1.00 64.75 180 VAL A C 1
ATOM 1515 O O . VAL A 1 180 ? -46.667 5.976 -20.173 1.00 64.75 180 VAL A O 1
ATOM 1518 N N . ASP A 1 181 ? -46.687 4.862 -22.111 1.00 64.31 181 ASP A N 1
ATOM 1519 C CA . ASP A 1 181 ? -47.820 3.974 -21.857 1.00 64.31 181 ASP A CA 1
ATOM 1520 C C . ASP A 1 181 ? -47.609 2.990 -20.684 1.00 64.31 181 ASP A C 1
ATOM 1522 O O . ASP A 1 181 ? -48.578 2.604 -20.033 1.00 64.31 181 ASP A O 1
ATOM 1526 N N . LYS A 1 182 ? -46.361 2.625 -20.354 1.00 62.53 182 LYS A N 1
ATOM 1527 C CA . LYS A 1 182 ? -45.999 1.804 -19.178 1.00 62.53 182 LYS A CA 1
ATOM 1528 C C . LYS A 1 182 ? -45.595 2.628 -17.951 1.00 62.53 182 LYS A C 1
ATOM 1530 O O . LYS A 1 182 ? -45.711 2.146 -16.827 1.00 62.53 182 LYS A O 1
ATOM 1535 N N . ALA A 1 183 ? -45.161 3.874 -18.125 1.00 60.34 183 ALA A N 1
ATOM 1536 C CA . ALA A 1 183 ? -44.808 4.739 -16.995 1.00 60.34 183 AL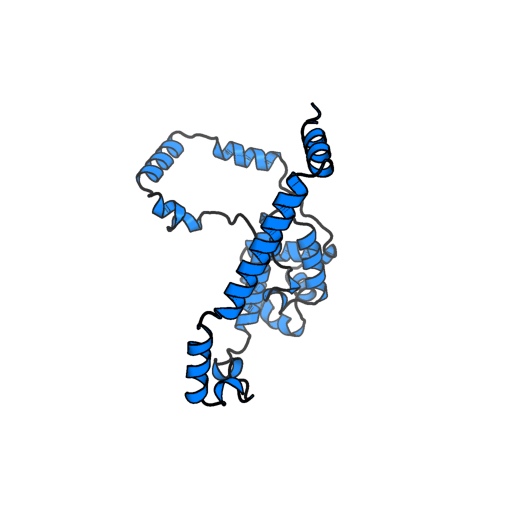A A CA 1
ATOM 1537 C C . ALA A 1 183 ? -46.023 5.041 -16.087 1.00 60.34 183 ALA A C 1
ATOM 1539 O O . ALA A 1 183 ? -45.879 5.199 -14.877 1.00 60.34 183 ALA A O 1
ATOM 1540 N N . GLY A 1 184 ? -47.241 5.048 -16.647 1.00 58.66 184 GLY A N 1
ATOM 1541 C CA . GLY A 1 184 ? -48.486 5.226 -15.889 1.00 58.66 184 GLY A CA 1
ATOM 1542 C C . GLY A 1 184 ? -48.954 3.997 -15.092 1.00 58.66 184 GLY A C 1
ATOM 1543 O O . GLY A 1 184 ? -49.761 4.141 -14.170 1.00 58.66 184 GLY A O 1
ATOM 1544 N N . THR A 1 185 ? -48.467 2.788 -15.404 1.00 61.47 185 THR A N 1
ATOM 1545 C CA . THR A 1 185 ? -48.837 1.576 -14.648 1.00 61.47 185 THR A CA 1
ATOM 1546 C C . THR A 1 185 ? -48.147 1.501 -13.287 1.00 61.47 185 THR A C 1
ATOM 1548 O O . THR A 1 185 ? -48.796 1.116 -12.316 1.00 61.47 185 THR A O 1
ATOM 1551 N N . ASP A 1 186 ? -46.900 1.967 -13.178 1.00 58.84 186 ASP A N 1
ATOM 1552 C CA . ASP A 1 186 ? -46.165 1.979 -11.903 1.00 58.84 186 ASP A CA 1
ATOM 1553 C C . ASP A 1 186 ? -46.721 3.025 -10.923 1.00 58.84 186 ASP A C 1
ATOM 1555 O O . ASP A 1 186 ? -46.754 2.796 -9.716 1.00 58.84 186 ASP A O 1
ATOM 1559 N N . ILE A 1 187 ? -47.282 4.130 -11.426 1.00 58.94 187 ILE A N 1
ATOM 1560 C CA . ILE A 1 187 ? -47.968 5.139 -10.597 1.00 58.94 187 ILE A CA 1
ATOM 1561 C C . ILE A 1 187 ? -49.251 4.560 -9.966 1.00 58.94 187 ILE A C 1
ATOM 1563 O O . ILE A 1 187 ? -49.598 4.888 -8.831 1.00 58.94 187 ILE A O 1
ATOM 1567 N N . ASN A 1 188 ? -49.939 3.643 -10.657 1.00 56.03 188 ASN A N 1
ATOM 1568 C CA . ASN A 1 188 ? -51.131 2.965 -10.136 1.00 56.03 188 ASN A CA 1
ATOM 1569 C C . ASN A 1 188 ? -50.818 1.764 -9.224 1.00 56.03 188 ASN A C 1
ATOM 1571 O O . ASN A 1 188 ? -51.721 1.294 -8.528 1.00 56.03 188 ASN A O 1
ATOM 1575 N N . ALA A 1 189 ? -49.567 1.292 -9.173 1.00 59.47 189 ALA A N 1
ATOM 1576 C CA . ALA A 1 189 ? -49.140 0.212 -8.278 1.00 59.47 189 ALA A CA 1
ATOM 1577 C C . ALA A 1 189 ? -49.171 0.616 -6.788 1.00 59.47 189 ALA A C 1
ATOM 1579 O O . ALA A 1 189 ? -49.216 -0.247 -5.913 1.00 59.47 189 ALA A O 1
ATOM 1580 N N . TYR A 1 190 ? -49.225 1.919 -6.492 1.00 57.62 190 TYR A N 1
ATOM 1581 C CA . TYR A 1 190 ? -49.363 2.452 -5.132 1.00 57.62 190 TYR A CA 1
ATOM 1582 C C . TYR A 1 190 ? -50.808 2.474 -4.608 1.00 57.62 190 TYR A C 1
ATOM 1584 O O . TYR A 1 190 ? -51.039 2.896 -3.472 1.00 57.62 190 TYR A O 1
ATOM 1592 N N . LYS A 1 191 ? -51.802 2.018 -5.386 1.00 64.50 191 LYS A N 1
ATOM 1593 C CA . LYS A 1 191 ? -53.171 1.887 -4.871 1.00 64.50 191 LYS A CA 1
ATOM 1594 C C . LYS A 1 191 ? -53.222 0.778 -3.826 1.00 64.50 191 LYS A C 1
ATOM 1596 O O . LYS A 1 191 ? -52.947 -0.388 -4.099 1.00 64.50 191 LYS A O 1
ATOM 1601 N N . THR A 1 192 ? -53.584 1.160 -2.608 1.00 65.38 192 THR A N 1
ATOM 1602 C CA . THR A 1 192 ? -53.627 0.263 -1.460 1.00 65.38 192 THR A CA 1
ATOM 1603 C C . THR A 1 192 ? -54.636 -0.859 -1.716 1.00 65.38 192 THR A C 1
ATOM 1605 O O . THR A 1 192 ? -55.814 -0.606 -1.965 1.00 65.38 192 THR A O 1
ATOM 1608 N N . ASN A 1 193 ? -54.191 -2.117 -1.678 1.00 76.19 193 ASN A N 1
ATOM 1609 C CA . ASN A 1 193 ? -55.072 -3.261 -1.903 1.00 76.19 193 ASN A CA 1
ATOM 1610 C C . ASN A 1 193 ? -55.955 -3.499 -0.665 1.00 76.19 193 ASN A C 1
ATOM 1612 O O . ASN A 1 193 ? -55.601 -4.254 0.244 1.00 76.19 193 ASN A O 1
ATOM 1616 N N . TYR A 1 194 ? -57.116 -2.839 -0.633 1.00 76.44 194 TYR A N 1
ATOM 1617 C CA . TYR A 1 194 ? -58.076 -2.900 0.475 1.00 76.44 194 TYR A CA 1
ATOM 1618 C C . TYR A 1 194 ? -58.517 -4.330 0.816 1.00 76.44 194 TYR A C 1
ATOM 1620 O O . TYR A 1 194 ? -58.688 -4.651 1.990 1.00 76.44 194 TYR A O 1
ATOM 1628 N N . ASN A 1 195 ? -58.620 -5.218 -0.179 1.00 82.56 195 ASN A N 1
ATOM 1629 C CA . ASN A 1 195 ? -58.986 -6.618 0.040 1.00 82.56 195 ASN A CA 1
ATOM 1630 C C . ASN A 1 195 ? -57.895 -7.395 0.791 1.00 82.56 195 ASN A C 1
ATOM 1632 O O . ASN A 1 195 ? -58.203 -8.217 1.655 1.00 82.56 195 ASN A O 1
ATOM 1636 N N . ALA A 1 196 ? -56.620 -7.134 0.491 1.00 80.06 196 ALA A N 1
ATOM 1637 C CA . ALA A 1 196 ? -55.507 -7.752 1.208 1.00 80.06 196 ALA A CA 1
ATOM 1638 C C . ALA A 1 196 ? -55.440 -7.267 2.667 1.00 80.06 196 ALA A C 1
ATOM 1640 O O . ALA A 1 196 ? -55.302 -8.083 3.579 1.00 80.06 196 ALA A O 1
ATOM 1641 N N . ILE A 1 197 ? -55.634 -5.961 2.892 1.00 80.12 197 ILE A N 1
ATOM 1642 C CA . ILE A 1 197 ? -55.679 -5.365 4.238 1.00 80.12 197 ILE A CA 1
ATOM 1643 C C . ILE A 1 197 ? -56.850 -5.929 5.051 1.00 80.12 197 ILE A C 1
ATOM 1645 O O . ILE A 1 197 ? -56.683 -6.274 6.220 1.00 80.12 197 ILE A O 1
ATOM 1649 N N . PHE A 1 198 ? -58.028 -6.063 4.439 1.00 85.06 198 PHE A N 1
ATOM 1650 C CA . PHE A 1 198 ? -59.209 -6.612 5.101 1.00 85.06 198 PHE A CA 1
ATOM 1651 C C . PHE A 1 198 ? -59.003 -8.073 5.523 1.00 85.06 198 PHE A C 1
ATOM 1653 O O . PHE A 1 198 ? -59.228 -8.418 6.683 1.00 85.06 198 PHE A O 1
ATOM 1660 N N . LYS A 1 199 ? -58.480 -8.922 4.626 1.00 88.44 199 LYS A N 1
ATOM 1661 C CA . LYS A 1 199 ? -58.144 -10.321 4.949 1.00 88.44 199 LYS A CA 1
ATOM 1662 C C . LYS A 1 199 ? -57.123 -10.422 6.085 1.00 88.44 199 LYS A C 1
ATOM 1664 O O . LYS A 1 199 ? -57.231 -11.308 6.932 1.00 88.44 199 LYS A O 1
ATOM 1669 N N . GLN A 1 200 ? -56.149 -9.513 6.127 1.00 86.19 200 GLN A N 1
ATOM 1670 C CA . GLN A 1 200 ? -55.153 -9.474 7.195 1.00 86.19 200 GLN A CA 1
ATOM 1671 C C . GLN A 1 200 ? -55.767 -9.080 8.545 1.00 86.19 200 GLN A C 1
ATOM 1673 O O . GLN A 1 200 ? -55.442 -9.712 9.551 1.00 86.19 200 GLN A O 1
ATOM 1678 N N . ARG A 1 201 ? -56.691 -8.107 8.574 1.00 88.38 201 ARG A N 1
ATOM 1679 C CA . ARG A 1 201 ? -57.437 -7.749 9.794 1.00 88.38 201 ARG A CA 1
ATOM 1680 C C . ARG A 1 201 ? -58.287 -8.907 10.305 1.00 88.38 201 ARG A C 1
ATOM 1682 O O . ARG A 1 201 ? -58.184 -9.246 11.477 1.00 88.38 201 ARG A O 1
ATOM 1689 N N . LEU A 1 202 ? -59.036 -9.567 9.421 1.00 91.62 202 LEU A N 1
ATOM 1690 C CA . LEU A 1 202 ? -59.877 -10.708 9.791 1.00 91.62 202 LEU A CA 1
ATOM 1691 C C . LEU A 1 202 ? -59.045 -11.840 10.422 1.00 91.62 202 LEU A C 1
ATOM 1693 O O . LEU A 1 202 ? -59.417 -12.417 11.440 1.00 91.62 202 LEU A O 1
ATOM 1697 N N . LYS A 1 203 ? -57.865 -12.117 9.852 1.00 91.00 203 LYS A N 1
ATOM 1698 C CA . LYS A 1 203 ? -56.928 -13.111 10.392 1.00 91.00 203 LYS A CA 1
ATOM 1699 C C . LYS A 1 203 ? -56.401 -12.713 11.775 1.00 91.00 203 LYS A C 1
ATOM 1701 O O . LYS A 1 203 ? -56.267 -13.571 12.642 1.00 91.00 203 LYS A O 1
ATOM 1706 N N . GLN A 1 204 ? -56.099 -11.433 11.993 1.00 89.50 204 GLN A N 1
ATOM 1707 C CA . GLN A 1 204 ? -55.659 -10.937 13.302 1.00 89.50 204 GLN A CA 1
ATOM 1708 C C . GLN A 1 204 ? -56.763 -11.035 14.361 1.00 89.50 204 GLN A C 1
ATOM 1710 O O . GLN A 1 204 ? -56.467 -11.387 15.500 1.00 89.50 204 GLN A O 1
ATOM 1715 N N . GLU A 1 205 ? -58.020 -10.775 14.003 1.00 89.69 205 GLU A N 1
ATOM 1716 C CA . GLU A 1 205 ? -59.158 -10.938 14.917 1.00 89.69 205 GLU A CA 1
ATOM 1717 C C . GLU A 1 205 ? -59.377 -12.400 15.305 1.00 89.69 205 GLU A C 1
ATOM 1719 O O . GLU A 1 205 ? -59.507 -12.698 16.490 1.00 89.69 205 GLU A O 1
ATOM 1724 N N . GLN A 1 206 ? -59.305 -13.325 14.345 1.00 90.62 206 GLN A N 1
ATOM 1725 C CA . GLN A 1 206 ? -59.389 -14.763 14.625 1.00 90.62 206 GLN A CA 1
ATOM 1726 C C . GLN A 1 206 ? -58.261 -15.243 15.547 1.00 90.62 206 GLN A C 1
ATOM 1728 O O . GLN A 1 206 ? -58.486 -16.064 16.434 1.00 90.62 206 GLN A O 1
ATOM 1733 N N . ILE A 1 207 ? -57.041 -14.726 15.364 1.00 86.50 207 ILE A N 1
ATOM 1734 C CA . ILE A 1 207 ? -55.913 -15.033 16.253 1.00 86.50 207 ILE A CA 1
ATOM 1735 C C . ILE A 1 207 ? -56.179 -14.493 17.662 1.00 86.50 207 ILE A C 1
ATOM 1737 O O . ILE A 1 207 ? -55.964 -15.215 18.629 1.00 86.50 207 ILE A O 1
ATOM 1741 N N . LYS A 1 208 ? -56.681 -13.259 17.793 1.00 86.94 208 LYS A N 1
ATOM 1742 C CA . LYS A 1 208 ? -57.026 -12.677 19.099 1.00 86.94 208 LYS A CA 1
ATOM 1743 C C . LYS A 1 208 ? -58.114 -13.470 19.820 1.00 86.94 208 LYS A C 1
ATOM 1745 O O . LYS A 1 208 ? -57.979 -13.697 21.016 1.00 86.94 208 LYS A O 1
ATOM 1750 N N . GLN A 1 209 ? -59.147 -13.912 19.106 1.00 86.88 209 GLN A N 1
ATOM 1751 C CA . GLN A 1 209 ? -60.204 -14.754 19.673 1.00 86.88 209 GLN A CA 1
ATOM 1752 C C . GLN A 1 209 ? -59.643 -16.086 20.176 1.00 86.88 209 GLN A C 1
ATOM 1754 O O . GLN A 1 209 ? -59.867 -16.437 21.328 1.00 86.88 209 GLN A O 1
ATOM 1759 N N . LYS A 1 210 ? -58.811 -16.766 19.376 1.00 83.38 210 LYS A N 1
ATOM 1760 C CA . LYS A 1 210 ? -58.150 -18.010 19.804 1.00 83.38 210 LYS A CA 1
ATOM 1761 C C . LYS A 1 210 ? -57.220 -17.824 21.001 1.00 83.38 210 LYS A C 1
ATOM 1763 O O . LYS A 1 210 ? -57.139 -18.709 21.842 1.00 83.38 210 LYS A O 1
ATOM 1768 N N . ILE A 1 211 ? -56.507 -16.699 21.085 1.00 80.62 211 ILE A N 1
ATOM 1769 C CA . ILE A 1 211 ? -55.665 -16.383 22.249 1.00 80.62 211 ILE A CA 1
ATOM 1770 C C . ILE A 1 211 ? -56.536 -16.180 23.494 1.00 80.62 211 ILE A C 1
ATOM 1772 O O . ILE A 1 211 ? -56.234 -16.755 24.530 1.00 80.62 211 ILE A O 1
ATOM 1776 N N . ALA A 1 212 ? -57.646 -15.446 23.382 1.00 80.88 212 ALA A N 1
ATOM 1777 C CA . ALA A 1 212 ? -58.572 -15.243 24.495 1.00 80.88 212 ALA A CA 1
ATOM 1778 C C . ALA A 1 212 ? -59.230 -16.555 24.966 1.00 80.88 212 ALA A C 1
ATOM 1780 O O . ALA A 1 212 ? -59.407 -16.761 26.163 1.00 80.88 212 ALA A O 1
ATOM 1781 N N . GLU A 1 213 ? -59.554 -17.462 24.040 1.00 80.00 213 GLU A N 1
ATOM 1782 C CA . GLU A 1 213 ? -60.029 -18.814 24.363 1.00 80.00 213 GLU A CA 1
ATOM 1783 C C . GLU A 1 213 ? -58.956 -19.632 25.097 1.00 80.00 213 GLU A C 1
ATOM 1785 O O . GLU A 1 213 ? -59.255 -20.304 26.083 1.00 80.00 213 GLU A O 1
ATOM 1790 N N . LEU A 1 214 ? -57.696 -19.546 24.656 1.00 71.75 214 LEU A N 1
ATOM 1791 C CA . LEU A 1 214 ? -56.564 -20.238 25.277 1.00 71.75 214 LEU A CA 1
ATOM 1792 C C . LEU A 1 214 ? -56.234 -19.693 26.674 1.00 71.75 214 LEU A C 1
ATOM 1794 O O . LEU A 1 214 ? -55.939 -20.492 27.564 1.00 71.75 214 LEU A O 1
ATOM 1798 N N . ASP A 1 215 ? -56.347 -18.382 26.896 1.00 69.62 215 ASP A N 1
ATOM 1799 C CA . ASP A 1 215 ? -56.134 -17.739 28.203 1.00 69.62 215 ASP A CA 1
ATOM 1800 C C . ASP A 1 215 ? -57.146 -18.211 29.270 1.00 69.62 215 ASP A C 1
ATOM 1802 O O . ASP A 1 215 ? -56.867 -18.144 30.469 1.00 69.62 215 ASP A O 1
ATOM 1806 N N . GLY A 1 216 ? -58.302 -18.744 28.852 1.00 67.25 216 GLY A N 1
ATOM 1807 C CA . GLY A 1 216 ? -59.305 -19.351 29.733 1.00 67.25 216 GLY A CA 1
ATOM 1808 C C . GLY A 1 216 ? -59.034 -20.811 30.120 1.00 67.25 216 GLY A C 1
ATOM 1809 O O . GLY A 1 216 ? -59.699 -21.334 31.014 1.00 67.25 216 GLY A O 1
ATOM 1810 N N . THR A 1 217 ? -58.071 -21.480 29.477 1.00 73.38 217 THR A N 1
ATOM 1811 C CA . THR A 1 217 ? -57.776 -22.905 29.711 1.00 73.38 217 THR A CA 1
ATOM 1812 C C . THR A 1 217 ? -56.742 -23.115 30.821 1.00 73.38 217 THR A C 1
ATOM 1814 O O . THR A 1 217 ? -55.834 -22.304 31.019 1.00 73.38 217 THR A O 1
ATOM 1817 N N . ASP A 1 218 ? -56.826 -24.244 31.533 1.00 61.91 218 ASP A N 1
ATOM 1818 C CA . ASP A 1 218 ? -55.893 -24.587 32.623 1.00 61.91 218 ASP A CA 1
ATOM 1819 C C . ASP A 1 218 ? -54.425 -24.698 32.164 1.00 61.91 218 ASP A C 1
ATOM 1821 O O . ASP A 1 218 ? -53.500 -24.538 32.962 1.00 61.91 218 ASP A O 1
ATOM 1825 N N . PHE A 1 219 ? -54.198 -24.870 30.858 1.00 63.81 219 PHE A N 1
ATOM 1826 C CA . PHE A 1 219 ? -52.875 -24.853 30.238 1.00 63.81 219 PHE A CA 1
ATOM 1827 C C . PHE A 1 219 ? -52.182 -23.479 30.332 1.00 63.81 219 PHE A C 1
ATOM 1829 O O . PHE A 1 219 ? -50.987 -23.410 30.624 1.00 63.81 219 PHE A O 1
ATOM 1836 N N . ALA A 1 220 ? -52.914 -22.372 30.153 1.00 61.16 220 ALA A N 1
ATOM 1837 C CA . ALA A 1 220 ? -52.351 -21.021 30.260 1.00 61.16 220 ALA A CA 1
ATOM 1838 C C . ALA A 1 220 ? -51.990 -20.655 31.712 1.00 61.16 220 ALA A C 1
ATOM 1840 O O . ALA A 1 220 ? -50.965 -20.013 31.953 1.00 61.16 220 ALA A O 1
ATOM 1841 N N . LYS A 1 221 ? -52.773 -21.139 32.688 1.00 61.72 221 LYS A N 1
ATOM 1842 C CA . LYS A 1 221 ? -52.489 -20.996 34.129 1.00 61.72 221 LYS A CA 1
ATOM 1843 C C . LYS A 1 221 ? -51.257 -21.794 34.571 1.00 61.72 221 LYS A C 1
ATOM 1845 O O . LYS A 1 221 ? -50.515 -21.338 35.434 1.00 61.72 221 LYS A O 1
ATOM 1850 N N . ALA A 1 222 ? -51.005 -22.959 33.970 1.00 61.56 222 ALA A N 1
ATOM 1851 C CA . ALA A 1 222 ? -49.800 -23.747 34.241 1.00 61.56 222 ALA A CA 1
ATOM 1852 C C . ALA A 1 222 ? -48.517 -23.064 33.718 1.00 61.56 222 ALA A C 1
ATOM 1854 O O . ALA A 1 222 ? -47.458 -23.147 34.340 1.00 61.56 222 ALA A O 1
ATOM 1855 N N . LEU A 1 223 ? -48.608 -22.334 32.602 1.00 60.16 223 LEU A N 1
ATOM 1856 C CA . LEU A 1 223 ? -47.480 -21.621 31.987 1.00 60.16 223 LEU A CA 1
ATOM 1857 C C . LEU A 1 223 ? -47.053 -20.357 32.753 1.00 60.16 223 LEU A C 1
ATOM 1859 O O . LEU A 1 223 ? -45.867 -20.017 32.757 1.00 60.16 223 LEU A O 1
ATOM 1863 N N . THR A 1 224 ? -47.974 -19.667 33.432 1.00 57.31 224 THR A N 1
ATOM 1864 C CA . THR A 1 224 ? -47.647 -18.511 34.288 1.00 57.31 224 THR A CA 1
ATOM 1865 C C . THR A 1 224 ? -46.877 -18.906 35.548 1.00 57.31 224 THR A C 1
ATOM 1867 O O . THR A 1 224 ? -46.001 -18.150 35.965 1.00 57.31 224 THR A O 1
ATOM 1870 N N . ILE A 1 225 ? -47.113 -20.103 36.098 1.00 53.75 225 ILE A N 1
ATOM 1871 C CA . ILE A 1 225 ? -46.402 -20.624 37.283 1.00 53.75 225 ILE A CA 1
ATOM 1872 C C . ILE A 1 225 ? -44.900 -20.834 37.001 1.00 53.75 225 ILE A C 1
ATOM 1874 O O . ILE A 1 225 ? -44.065 -20.666 37.890 1.00 53.75 225 ILE A O 1
ATOM 1878 N N . HIS A 1 226 ? -44.518 -21.129 35.754 1.00 51.53 226 HIS A N 1
ATOM 1879 C CA . HIS A 1 226 ? -43.119 -21.383 35.394 1.00 51.53 226 HIS A CA 1
ATOM 1880 C C . HIS A 1 226 ? -42.278 -20.123 35.120 1.00 51.53 226 HIS A C 1
ATOM 1882 O O . HIS A 1 226 ? -41.052 -20.202 35.165 1.00 51.53 226 HIS A O 1
ATOM 1888 N N . LYS A 1 227 ? -42.883 -18.948 34.880 1.00 51.59 227 LYS A N 1
ATOM 1889 C CA . LYS A 1 227 ? -42.121 -17.701 34.641 1.00 51.59 227 LYS A CA 1
ATOM 1890 C C . LYS A 1 227 ? -41.566 -17.049 35.915 1.00 51.59 227 LYS A C 1
ATOM 1892 O O . LYS A 1 227 ? -40.703 -16.182 35.811 1.00 51.59 227 LYS A O 1
ATOM 1897 N N . SER A 1 228 ? -42.029 -17.446 37.101 1.00 50.66 228 SER A N 1
ATOM 1898 C CA . SER A 1 228 ? -41.602 -16.873 38.389 1.00 50.66 228 SER A CA 1
ATOM 1899 C C . SER A 1 228 ? -40.299 -17.446 38.962 1.00 50.66 228 SER A C 1
ATOM 1901 O O . SER A 1 228 ? -39.819 -16.932 39.969 1.00 50.66 228 SER A O 1
ATOM 1903 N N . PHE A 1 229 ? -39.666 -18.438 38.328 1.00 48.06 229 PHE A N 1
ATOM 1904 C CA . PHE A 1 229 ? -38.336 -18.901 38.742 1.00 48.06 229 PHE A CA 1
ATOM 1905 C C . PHE A 1 229 ? -37.232 -18.034 38.120 1.00 48.06 229 PHE A C 1
ATOM 1907 O O . PHE A 1 229 ? -36.595 -18.403 37.135 1.00 48.06 229 PHE A O 1
ATOM 1914 N N . LYS A 1 230 ? -36.987 -16.865 38.722 1.00 48.66 230 LYS A N 1
ATOM 1915 C CA . LYS A 1 230 ? -35.657 -16.245 38.673 1.00 48.66 230 LYS A CA 1
ATOM 1916 C C . LYS A 1 230 ? -34.764 -17.007 39.649 1.00 48.66 230 LYS A C 1
ATOM 1918 O O . LYS A 1 230 ? -34.990 -16.968 40.854 1.00 48.66 230 LYS A O 1
ATOM 1923 N N . ILE A 1 231 ? -33.788 -17.721 39.104 1.00 50.06 231 ILE A N 1
ATOM 1924 C CA . ILE A 1 231 ? -32.676 -18.303 39.855 1.00 50.06 231 ILE A CA 1
ATOM 1925 C C . ILE A 1 231 ? -31.804 -17.125 40.322 1.00 50.06 231 ILE A C 1
ATOM 1927 O O . ILE A 1 231 ? -31.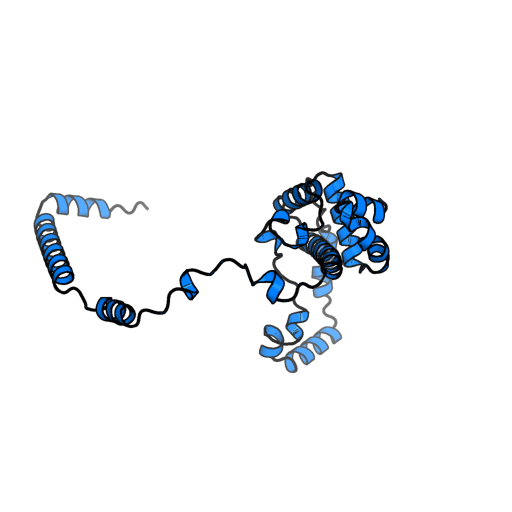401 -16.314 39.486 1.00 50.06 231 ILE A O 1
ATOM 1931 N N . ASN A 1 232 ? -31.610 -16.999 41.640 1.00 43.47 232 ASN A N 1
ATOM 1932 C CA . ASN A 1 232 ? -30.563 -16.160 42.238 1.00 43.47 232 ASN A CA 1
ATOM 1933 C C . ASN A 1 232 ? -29.186 -16.751 41.941 1.00 43.47 232 ASN A C 1
ATOM 1935 O O . ASN A 1 232 ? -29.071 -17.995 42.033 1.00 43.47 232 ASN A O 1
#

Radius of gyration: 32.55 Å; chains: 1; bounding box: 81×56×71 Å